Protein AF-0000000076577758 (afdb_homodimer)

InterPro domains:
  IPR000086 NUDIX hydrolase domain [PF00293] (1-88)
  IPR000086 NUDIX hydrolase domain [PS51462] (1-103)
  IPR003293 Nudix hydrolase 6-like [PTHR13994] (1-122)
  IPR015797 NUDIX hydrolase-like domain superfamily [SSF55811] (1-104)
  IPR020084 NUDIX hydrolase, conserved site [PS00893] (4-25)

Foldseek 3Di:
DFDDDADPPGDPQRVVQVRCCQAWVFRWGWFAFQDWDWDFDPPPTDIDIDTDTDIGGPPPGDPPPHTDGNPVPDPDDDDDQLVVVLPDPVNVPDDPVSNVSSVSVNCVVVVNHRHWGWDWDADDPVGGDIDIDTGDDDCPDPPPVVVVVPVPDDDDDPDPPPPDPPPPPPPDDDDDPDPPPD/DFDDDADPPGDPQRVVQVRCCQAWVFRWGWFAFQDWDWDFDPPPTDIDIDTDTDIGGDPPGDPPPHTDGNPVPDPDDDDDQLVVVLPDPVNVPDDPVSNVSSVSVNCVVVVNHRHWGWDWDADDPVGGDIDIDTGDDDCPDPPCVVVVVPVPDDDDDPDDPPPDDPPPPPPDDDDDPDPPPD

Structure (mmCIF, N/CA/C/O backbone):
data_AF-0000000076577758-model_v1
#
loop_
_entity.id
_entity.type
_entity.pdbx_description
1 polymer 'Nudix hydrolase domain-containing protein'
#
loop_
_atom_site.group_PDB
_atom_site.id
_atom_site.type_symbol
_atom_site.label_atom_id
_atom_site.label_alt_id
_atom_site.label_comp_id
_atom_site.label_asym_id
_atom_site.label_entity_id
_atom_site.label_seq_id
_atom_site.pdbx_PDB_ins_code
_atom_site.Cartn_x
_atom_site.Cartn_y
_atom_site.Cartn_z
_atom_site.occupancy
_atom_site.B_iso_or_equiv
_atom_site.auth_seq_id
_atom_site.auth_comp_id
_atom_site.auth_asym_id
_atom_site.auth_atom_id
_atom_site.pdbx_PDB_model_num
ATOM 1 N N . MET A 1 1 ? -3.805 17.875 7.262 1 79 1 MET A N 1
ATOM 2 C CA . MET A 1 1 ? -2.695 17.031 6.852 1 79 1 MET A CA 1
ATOM 3 C C . MET A 1 1 ? -2.125 17.484 5.512 1 79 1 MET A C 1
ATOM 5 O O . MET A 1 1 ? -2.875 17.734 4.57 1 79 1 MET A O 1
ATOM 9 N N . PRO A 1 2 ? -0.83 17.641 5.438 1 77.5 2 PRO A N 1
ATOM 10 C CA . PRO A 1 2 ? -0.25 18.016 4.145 1 77.5 2 PRO A CA 1
ATOM 11 C C . PRO A 1 2 ? -0.463 16.938 3.074 1 77.5 2 PRO A C 1
ATOM 13 O O . PRO A 1 2 ? -0.357 15.742 3.361 1 77.5 2 PRO A O 1
ATOM 16 N N . THR A 1 3 ? -0.911 17.375 1.904 1 81.75 3 THR A N 1
ATOM 17 C CA . THR A 1 3 ? -1.113 16.469 0.781 1 81.75 3 THR A CA 1
ATOM 18 C C . THR A 1 3 ? -0.401 16.984 -0.467 1 81.75 3 THR A C 1
ATOM 20 O O . THR A 1 3 ? -0.03 18.156 -0.536 1 81.75 3 THR A O 1
ATOM 23 N N . GLY A 1 4 ? -0.091 16.078 -1.326 1 83.44 4 GLY A N 1
ATOM 24 C CA . GLY A 1 4 ? 0.518 16.438 -2.6 1 83.44 4 GLY A CA 1
ATOM 25 C C . GLY A 1 4 ? 0.58 15.273 -3.572 1 83.44 4 GLY A C 1
ATOM 26 O O . GLY A 1 4 ? 0.216 14.141 -3.229 1 83.44 4 GLY A O 1
ATOM 27 N N . LEU A 1 5 ? 1.024 15.625 -4.734 1 85.56 5 LEU A N 1
ATOM 28 C CA . LEU A 1 5 ? 1.09 14.633 -5.797 1 85.56 5 LEU A CA 1
ATOM 29 C C . LEU A 1 5 ? 2.502 14.07 -5.934 1 85.56 5 LEU A C 1
ATOM 31 O O . LEU A 1 5 ? 3.479 14.766 -5.629 1 85.56 5 LEU A O 1
ATOM 35 N N . VAL A 1 6 ? 2.533 12.859 -6.332 1 88.62 6 VAL A N 1
ATOM 36 C CA . VAL A 1 6 ? 3.812 12.25 -6.676 1 88.62 6 VAL A CA 1
ATOM 37 C C . VAL A 1 6 ? 4.168 12.578 -8.125 1 88.62 6 VAL A C 1
ATOM 39 O O . VAL A 1 6 ? 3.359 12.375 -9.031 1 88.62 6 VAL A O 1
ATOM 42 N N . HIS A 1 7 ? 5.363 13.141 -8.344 1 87.56 7 HIS A N 1
ATOM 43 C CA . HIS A 1 7 ? 5.812 13.445 -9.703 1 87.56 7 HIS A CA 1
ATOM 44 C C . HIS A 1 7 ? 6.207 12.172 -10.445 1 87.56 7 HIS A C 1
ATOM 46 O O . HIS A 1 7 ? 6.578 11.172 -9.82 1 87.56 7 HIS A O 1
ATOM 52 N N . GLU A 1 8 ? 6.133 12.234 -11.758 1 85 8 GLU A N 1
ATOM 53 C CA . GLU A 1 8 ? 6.613 11.125 -12.57 1 85 8 GLU A CA 1
ATOM 54 C C . GLU A 1 8 ? 8.07 10.797 -12.258 1 85 8 GLU A C 1
ATOM 56 O O . GLU A 1 8 ? 8.922 11.695 -12.211 1 85 8 GLU A O 1
ATOM 61 N N . GLY A 1 9 ? 8.375 9.477 -12.008 1 86.56 9 GLY A N 1
ATOM 62 C CA . GLY A 1 9 ? 9.742 9.039 -11.742 1 86.56 9 GLY A CA 1
ATOM 63 C C . GLY A 1 9 ? 10.164 9.234 -10.305 1 86.56 9 GLY A C 1
ATOM 64 O O . GLY A 1 9 ? 11.281 8.883 -9.922 1 86.56 9 GLY A O 1
ATOM 65 N N . GLU A 1 10 ? 9.289 9.781 -9.477 1 91.19 10 GLU A N 1
ATOM 66 C CA . GLU A 1 10 ? 9.586 10.047 -8.078 1 91.19 10 GLU A CA 1
ATOM 67 C C . GLU A 1 10 ? 9.094 8.922 -7.176 1 91.19 10 GLU A C 1
ATOM 69 O O . GLU A 1 10 ? 7.98 8.422 -7.355 1 91.19 10 GLU A O 1
ATOM 74 N N . ASP A 1 11 ? 9.938 8.523 -6.293 1 93 11 ASP A N 1
ATOM 75 C CA . ASP A 1 11 ? 9.492 7.547 -5.305 1 93 11 ASP A CA 1
ATOM 76 C C . ASP A 1 11 ? 8.484 8.172 -4.336 1 93 11 ASP A C 1
ATOM 78 O O . ASP A 1 11 ? 8.641 9.328 -3.939 1 93 11 ASP A O 1
ATOM 82 N N . LEU A 1 12 ? 7.547 7.344 -3.965 1 93.88 12 LEU A N 1
ATOM 83 C CA . LEU A 1 12 ? 6.527 7.758 -3.008 1 93.88 12 LEU A CA 1
ATOM 84 C C . LEU A 1 12 ? 7.164 8.375 -1.767 1 93.88 12 LEU A C 1
ATOM 86 O O . LEU A 1 12 ? 6.707 9.406 -1.277 1 93.88 12 LEU A O 1
ATOM 90 N N . ILE A 1 13 ? 8.242 7.75 -1.236 1 95 13 ILE A N 1
ATOM 91 C CA . ILE A 1 13 ? 8.852 8.195 0.015 1 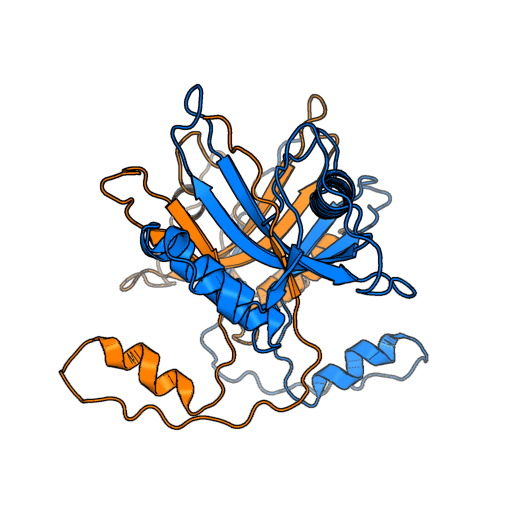95 13 ILE A CA 1
ATOM 92 C C . ILE A 1 13 ? 9.523 9.547 -0.188 1 95 13 ILE A C 1
ATOM 94 O O . ILE A 1 13 ? 9.516 10.391 0.709 1 95 13 ILE A O 1
ATOM 98 N N . GLU A 1 14 ? 10.086 9.797 -1.379 1 94.88 14 GLU A N 1
ATOM 99 C CA . GLU A 1 14 ? 10.656 11.102 -1.696 1 94.88 14 GLU A CA 1
ATOM 100 C C . GLU A 1 14 ? 9.57 12.164 -1.827 1 94.88 14 GLU A C 1
ATOM 102 O O . GLU A 1 14 ? 9.734 13.297 -1.37 1 94.88 14 GLU A O 1
ATOM 107 N N . ALA A 1 15 ? 8.516 11.805 -2.486 1 92.81 15 ALA A N 1
ATOM 108 C CA . ALA A 1 15 ? 7.406 12.734 -2.715 1 92.81 15 ALA A CA 1
ATOM 109 C C . ALA A 1 15 ? 6.824 13.227 -1.395 1 92.81 15 ALA A C 1
ATOM 111 O O . ALA A 1 15 ? 6.609 14.43 -1.217 1 92.81 15 ALA A O 1
ATOM 112 N N . VAL A 1 16 ? 6.586 12.305 -0.475 1 93.75 16 VAL A N 1
ATOM 113 C CA . VAL A 1 16 ? 5.938 12.695 0.774 1 93.75 16 VAL A CA 1
ATOM 114 C C . VAL A 1 16 ? 6.875 13.586 1.586 1 93.75 16 VAL A C 1
ATOM 116 O O . VAL A 1 16 ? 6.43 14.539 2.229 1 93.75 16 VAL A O 1
ATOM 119 N N . GLU A 1 17 ? 8.156 13.273 1.584 1 93.19 17 GLU A N 1
ATOM 120 C CA . GLU A 1 17 ? 9.125 14.125 2.279 1 93.19 17 GLU A CA 1
ATOM 121 C C . GLU A 1 17 ? 9.18 15.516 1.658 1 93.19 17 GLU A C 1
ATOM 123 O O . GLU A 1 17 ? 9.188 16.516 2.373 1 93.19 17 GLU A O 1
ATOM 128 N N . ARG A 1 18 ? 9.18 15.539 0.329 1 93.44 18 ARG A N 1
ATOM 129 C CA . ARG A 1 18 ? 9.234 16.812 -0.387 1 93.44 18 ARG A CA 1
ATOM 130 C C . ARG A 1 18 ? 7.988 17.641 -0.107 1 93.44 18 ARG A C 1
ATOM 132 O O . ARG A 1 18 ? 8.094 18.828 0.212 1 93.44 18 ARG A O 1
ATOM 139 N N . GLU A 1 19 ? 6.801 17.031 -0.256 1 90.19 19 GLU A N 1
ATOM 140 C CA . GLU A 1 19 ? 5.539 17.75 -0.085 1 90.19 19 GLU A CA 1
ATOM 141 C C . GLU A 1 19 ? 5.414 18.312 1.326 1 90.19 19 GLU A C 1
ATOM 143 O O . GLU A 1 19 ? 4.914 19.422 1.513 1 90.19 19 GLU A O 1
ATOM 148 N N . VAL A 1 20 ? 5.82 17.578 2.363 1 89.06 20 VAL A N 1
ATOM 149 C CA . VAL A 1 20 ? 5.762 18.047 3.74 1 89.06 20 VAL A CA 1
ATOM 150 C C . VAL A 1 20 ? 6.691 19.25 3.908 1 89.06 20 VAL A C 1
ATOM 152 O O . VAL A 1 20 ? 6.312 20.25 4.523 1 89.06 20 VAL A O 1
ATOM 155 N N . LEU A 1 21 ? 7.887 19.141 3.342 1 88.56 21 LEU A N 1
ATOM 156 C CA . LEU A 1 21 ? 8.828 20.25 3.412 1 88.56 21 LEU A CA 1
ATOM 157 C C . LEU A 1 21 ? 8.273 21.484 2.705 1 88.56 21 LEU A C 1
ATOM 159 O O . LEU A 1 21 ? 8.32 22.594 3.25 1 88.56 21 LEU A O 1
ATOM 163 N N . GLU A 1 22 ? 7.746 21.266 1.536 1 87.25 22 GLU A N 1
ATOM 164 C CA . GLU A 1 22 ? 7.246 22.375 0.726 1 87.25 22 GLU A CA 1
ATOM 165 C C . GLU A 1 22 ? 6.07 23.062 1.408 1 87.25 22 GLU A C 1
ATOM 167 O O . GLU A 1 22 ? 5.98 24.297 1.396 1 87.25 22 GLU A O 1
ATOM 172 N N . GLU A 1 23 ? 5.184 22.297 2.01 1 85.31 23 GLU A N 1
ATOM 173 C CA . GLU A 1 23 ? 3.924 22.859 2.498 1 85.31 23 GLU A CA 1
ATOM 174 C C . GLU A 1 23 ? 4.059 23.359 3.934 1 85.31 23 GLU A C 1
ATOM 176 O O . GLU A 1 23 ? 3.268 24.188 4.383 1 85.31 23 GLU A O 1
ATOM 181 N N . THR A 1 24 ? 5.035 22.844 4.707 1 84.69 24 THR A N 1
ATOM 182 C CA . THR A 1 24 ? 5.062 23.141 6.137 1 84.69 24 THR A CA 1
ATOM 183 C C . THR A 1 24 ? 6.434 23.672 6.551 1 84.69 24 THR A C 1
ATOM 185 O O . THR A 1 24 ? 6.586 24.219 7.641 1 84.69 24 THR A O 1
ATOM 188 N N . GLY A 1 25 ? 7.445 23.453 5.715 1 84.88 25 GLY A N 1
ATOM 189 C CA . GLY A 1 25 ? 8.812 23.812 6.07 1 84.88 25 GLY A CA 1
ATOM 190 C C . GLY A 1 25 ? 9.484 22.797 6.969 1 84.88 25 GLY A C 1
ATOM 191 O O . GLY A 1 25 ? 10.648 22.969 7.348 1 84.88 25 GLY A O 1
ATOM 192 N N . VAL A 1 26 ? 8.789 21.734 7.297 1 84.5 26 VAL A N 1
ATOM 193 C CA . VAL A 1 26 ? 9.305 20.734 8.227 1 84.5 26 VAL A CA 1
ATOM 194 C C . VAL A 1 26 ? 10.125 19.688 7.469 1 84.5 26 VAL A C 1
ATOM 196 O O . VAL A 1 26 ? 9.648 19.125 6.48 1 84.5 26 VAL A O 1
ATOM 199 N N . ARG A 1 27 ? 11.328 19.547 7.902 1 88.5 27 ARG A N 1
ATOM 200 C CA . ARG A 1 27 ? 12.141 18.453 7.375 1 88.5 27 ARG A CA 1
ATOM 201 C C . ARG A 1 27 ? 11.859 17.156 8.125 1 88.5 27 ARG A C 1
ATOM 203 O O . ARG A 1 27 ? 12.164 17.047 9.312 1 88.5 27 ARG A O 1
ATOM 210 N N . ALA A 1 28 ? 11.305 16.203 7.445 1 90 28 ALA A N 1
ATOM 211 C CA . ALA A 1 28 ? 10.93 14.914 8.023 1 90 28 ALA A CA 1
ATOM 212 C C . ALA A 1 28 ? 11.281 13.758 7.086 1 90 28 ALA A C 1
ATOM 214 O O . ALA A 1 28 ? 11.516 13.977 5.895 1 90 28 ALA A O 1
ATOM 215 N N . LYS A 1 29 ? 11.406 12.594 7.648 1 93.56 29 LYS A N 1
ATOM 216 C CA . LYS A 1 29 ? 11.727 11.383 6.891 1 93.56 29 LYS A CA 1
ATOM 217 C C . LYS A 1 29 ? 10.578 10.391 6.934 1 93.56 29 LYS A C 1
ATOM 219 O O . LYS A 1 29 ? 9.938 10.211 7.977 1 93.56 29 LYS A O 1
ATOM 224 N N . PHE A 1 30 ? 10.383 9.805 5.824 1 95.31 30 PHE A N 1
ATOM 225 C CA . PHE A 1 30 ? 9.391 8.742 5.758 1 95.31 30 PHE A CA 1
ATOM 226 C C . PHE A 1 30 ? 9.656 7.688 6.824 1 95.31 30 PHE A C 1
ATOM 228 O O . PHE A 1 30 ? 10.805 7.285 7.035 1 95.31 30 PHE A O 1
ATOM 235 N N . SER A 1 31 ? 8.562 7.316 7.449 1 94.81 31 SER A N 1
ATOM 236 C CA . SER A 1 31 ? 8.68 6.27 8.461 1 94.81 31 SER A CA 1
ATOM 237 C C . SER A 1 31 ? 7.805 5.07 8.117 1 94.81 31 SER A C 1
ATOM 239 O O . SER A 1 31 ? 8.25 3.924 8.211 1 94.81 31 SER A O 1
ATOM 241 N N . SER A 1 32 ? 6.574 5.348 7.652 1 96.25 32 SER A N 1
ATOM 242 C CA . SER A 1 32 ? 5.637 4.242 7.512 1 96.25 32 SER A CA 1
ATOM 243 C C . SER A 1 32 ? 4.547 4.566 6.496 1 96.25 32 SER A C 1
ATOM 245 O O . SER A 1 32 ? 4.047 5.695 6.453 1 96.25 32 SER A O 1
ATOM 247 N N . LEU A 1 33 ? 4.176 3.545 5.719 1 97 33 LEU A N 1
ATOM 248 C CA . LEU A 1 33 ? 2.896 3.588 5.02 1 97 33 LEU A CA 1
ATOM 249 C C . LEU A 1 33 ? 1.762 3.148 5.938 1 97 33 LEU A C 1
ATOM 251 O O . LEU A 1 33 ? 1.733 2.002 6.395 1 97 33 LEU A O 1
ATOM 255 N N . ILE A 1 34 ? 0.841 4.02 6.184 1 95.38 34 ILE A N 1
ATOM 256 C CA . ILE A 1 34 ? -0.191 3.795 7.191 1 95.38 34 ILE A CA 1
ATOM 257 C C . ILE A 1 34 ? -1.424 3.174 6.539 1 95.38 34 ILE A C 1
ATOM 259 O O . ILE A 1 34 ? -2.041 2.266 7.102 1 95.38 34 ILE A O 1
ATOM 263 N N . ALA A 1 35 ? -1.832 3.648 5.453 1 96.31 35 ALA A N 1
ATOM 264 C CA . ALA A 1 35 ? -3.018 3.184 4.738 1 96.31 35 ALA A CA 1
ATOM 265 C C . ALA A 1 35 ? -2.947 3.561 3.26 1 96.31 35 ALA A C 1
ATOM 267 O O . ALA A 1 35 ? -2.209 4.473 2.879 1 96.31 35 ALA A O 1
ATOM 268 N N . VAL A 1 36 ? -3.611 2.855 2.42 1 95.31 36 VAL A N 1
ATOM 269 C CA . VAL A 1 36 ? -3.777 3.145 0.999 1 95.31 36 VAL A CA 1
ATOM 270 C C . VAL A 1 36 ? -5.262 3.211 0.654 1 95.31 36 VAL A C 1
ATOM 272 O O . VAL A 1 36 ? -6.035 2.336 1.047 1 95.31 36 VAL A O 1
ATOM 275 N N . ARG A 1 37 ? -5.652 4.254 0.047 1 93.62 37 ARG A N 1
ATOM 276 C CA . ARG A 1 37 ? -7.02 4.375 -0.449 1 93.62 37 ARG A CA 1
ATOM 277 C C . ARG A 1 37 ? -7.047 4.402 -1.974 1 93.62 37 ARG A C 1
ATOM 279 O O . ARG A 1 37 ? -6.242 5.094 -2.602 1 93.62 37 ARG A O 1
ATOM 286 N N . GLN A 1 38 ? -7.855 3.619 -2.58 1 92.56 38 GLN A N 1
ATOM 287 C CA . GLN A 1 38 ? -8.125 3.658 -4.012 1 92.56 38 GLN A CA 1
ATOM 288 C C . GLN A 1 38 ? -9.531 4.18 -4.289 1 92.56 38 GLN A C 1
ATOM 290 O O . GLN A 1 38 ? -10.5 3.729 -3.674 1 92.56 38 GLN A O 1
ATOM 295 N N . ALA A 1 39 ? -9.625 5.16 -5.078 1 88.31 39 ALA A N 1
ATOM 296 C CA . ALA A 1 39 ? -10.906 5.711 -5.516 1 88.31 39 ALA A CA 1
ATOM 297 C C . ALA A 1 39 ? -10.961 5.82 -7.039 1 88.31 39 ALA A C 1
ATOM 299 O O . ALA A 1 39 ? -9.93 5.906 -7.699 1 88.31 39 ALA A O 1
ATOM 300 N N . HIS A 1 40 ? -12.195 5.703 -7.469 1 85.19 40 HIS A N 1
ATOM 301 C CA . HIS A 1 40 ? -12.391 5.789 -8.914 1 85.19 40 HIS A CA 1
ATOM 302 C C . HIS A 1 40 ? -13.25 6.992 -9.281 1 85.19 40 HIS A C 1
ATOM 304 O O . HIS A 1 40 ? -13.805 7.66 -8.398 1 85.19 40 HIS A O 1
ATOM 310 N N . GLY A 1 41 ? -13.297 7.219 -10.672 1 74.06 41 GLY A N 1
ATOM 311 C CA . GLY A 1 41 ? -14.211 8.211 -11.211 1 74.06 41 GLY A CA 1
ATOM 312 C C . GLY A 1 41 ? -13.672 9.625 -11.125 1 74.06 41 GLY A C 1
ATOM 313 O O . GLY A 1 41 ? -14.438 10.594 -11.156 1 74.06 41 GLY A O 1
ATOM 314 N N . PHE A 1 42 ? -12.398 9.711 -10.625 1 65.94 42 PHE A N 1
ATOM 315 C CA . PHE A 1 42 ? -11.828 11.047 -10.711 1 65.94 42 PHE A CA 1
ATOM 316 C C . PHE A 1 42 ? -11.719 11.5 -12.164 1 65.94 42 PHE A C 1
ATOM 318 O O . PHE A 1 42 ? -12.18 10.805 -13.07 1 65.94 42 PHE A O 1
ATOM 325 N N . LEU A 1 43 ? -11.188 12.688 -12.398 1 56.81 43 LEU A N 1
ATOM 326 C CA . LEU A 1 43 ? -11.172 13.273 -13.727 1 56.81 43 LEU A CA 1
ATOM 327 C C . LEU A 1 43 ? -10.836 12.227 -14.781 1 56.81 43 LEU A C 1
ATOM 329 O O . LEU A 1 43 ? -9.828 11.516 -14.664 1 56.81 43 LEU A O 1
ATOM 333 N N . PHE A 1 44 ? -11.766 12.133 -15.805 1 58.28 44 PHE A N 1
ATOM 334 C CA . PHE A 1 44 ? -11.625 11.305 -17 1 58.28 44 PHE A CA 1
ATOM 335 C C . PHE A 1 44 ? -11.609 9.82 -16.625 1 58.28 44 PHE A C 1
ATOM 337 O O . PHE A 1 44 ? -10.891 9.031 -17.234 1 58.28 44 PHE A O 1
ATOM 344 N N . GLY A 1 45 ? -12.18 9.594 -15.5 1 61.34 45 GLY A N 1
ATOM 345 C CA . GLY A 1 45 ? -12.367 8.188 -15.18 1 61.34 45 GLY A CA 1
ATOM 346 C C . GLY A 1 45 ? -11.148 7.555 -14.523 1 61.34 45 GLY A C 1
ATOM 347 O O . GLY A 1 45 ? -11.086 6.336 -14.359 1 61.34 45 GLY A O 1
ATOM 348 N N . LYS A 1 46 ? -10.164 8.352 -14.156 1 69.06 46 LYS A N 1
ATOM 349 C CA . LYS A 1 46 ? -8.906 7.809 -13.641 1 69.06 46 LYS A CA 1
ATOM 350 C C . LYS A 1 46 ? -9.047 7.379 -12.18 1 69.06 46 LYS A C 1
ATOM 352 O O . LYS A 1 46 ? -9.906 7.891 -11.461 1 69.06 46 LYS A O 1
ATOM 357 N N . SER A 1 47 ? -8.398 6.262 -11.977 1 72.75 47 SER A N 1
ATOM 358 C CA . SER A 1 47 ? -8.266 5.824 -10.594 1 72.75 47 SER A CA 1
ATOM 359 C C . SER A 1 47 ? -7.227 6.656 -9.852 1 72.75 47 SER A C 1
ATOM 361 O O . SER A 1 47 ? -6.262 7.141 -10.453 1 72.75 47 SER A O 1
ATOM 363 N N . ASP A 1 48 ? -7.57 6.945 -8.641 1 84.12 48 ASP A N 1
ATOM 364 C CA . ASP A 1 48 ? -6.68 7.684 -7.746 1 84.12 48 ASP A CA 1
ATOM 365 C C . ASP A 1 48 ? -6.23 6.812 -6.574 1 84.12 48 ASP A C 1
ATOM 367 O O . ASP A 1 48 ? -7.047 6.121 -5.961 1 84.12 48 ASP A O 1
ATOM 371 N N . MET A 1 49 ? -4.895 6.812 -6.473 1 89.62 49 MET A N 1
ATOM 372 C CA . MET A 1 49 ? -4.344 6.172 -5.281 1 89.62 49 MET A CA 1
ATOM 373 C C . MET A 1 49 ? -3.867 7.211 -4.273 1 89.62 49 MET A C 1
ATOM 375 O O . MET A 1 49 ? -3.133 8.133 -4.629 1 89.62 49 MET A O 1
ATOM 379 N N . PHE A 1 50 ? -4.434 7.121 -3.086 1 91.31 50 PHE A N 1
ATOM 380 C CA . PHE A 1 50 ? -4.023 7.988 -1.99 1 91.31 50 PHE A CA 1
ATOM 381 C C . PHE A 1 50 ? -3.211 7.215 -0.959 1 91.31 50 PHE A C 1
ATOM 383 O O . PHE A 1 50 ? -3.688 6.223 -0.406 1 91.31 50 PHE A O 1
ATOM 390 N N . PHE A 1 51 ? -1.933 7.602 -0.767 1 93.94 51 PHE A N 1
ATOM 391 C CA . PHE A 1 51 ? -1.036 6.965 0.193 1 93.94 51 PHE A CA 1
ATOM 392 C C . PHE A 1 51 ? -0.892 7.82 1.446 1 93.94 51 PHE A C 1
ATOM 394 O O . PHE A 1 51 ? -0.377 8.938 1.385 1 93.94 51 PHE A O 1
ATOM 401 N N . CYS A 1 52 ? -1.363 7.277 2.574 1 94.69 52 CYS A N 1
ATOM 402 C CA . CYS A 1 52 ? -1.205 7.934 3.869 1 94.69 52 CYS A CA 1
ATOM 403 C C . CYS A 1 52 ? 0.067 7.465 4.566 1 94.69 52 CYS A C 1
ATOM 405 O O . CYS A 1 52 ? 0.231 6.27 4.828 1 94.69 52 CYS A O 1
ATOM 407 N N . CYS A 1 53 ? 0.924 8.43 4.891 1 95.5 53 CYS A N 1
ATOM 408 C CA . CYS A 1 53 ? 2.24 8.055 5.398 1 95.5 53 CYS A CA 1
ATOM 409 C C . CYS A 1 53 ? 2.537 8.766 6.715 1 95.5 53 CYS A C 1
ATOM 411 O O . CYS A 1 53 ? 2.074 9.883 6.938 1 95.5 53 CYS A O 1
ATOM 413 N N . GLY A 1 54 ? 3.256 8.047 7.566 1 93.19 54 GLY A N 1
ATOM 414 C CA . GLY A 1 54 ? 3.848 8.641 8.758 1 93.19 54 GLY A CA 1
ATOM 415 C C . GLY A 1 54 ? 5.289 9.062 8.555 1 93.19 54 GLY A C 1
ATOM 416 O O . GLY A 1 54 ? 6.066 8.359 7.91 1 93.19 54 GLY A O 1
ATOM 417 N N . LEU A 1 55 ? 5.594 10.219 9.039 1 92.69 55 LEU A N 1
ATOM 418 C CA . LEU A 1 55 ? 6.961 10.727 8.969 1 92.69 55 LEU A CA 1
ATOM 419 C C . LEU A 1 55 ? 7.496 11.031 10.359 1 92.69 55 LEU A C 1
ATOM 421 O O . LEU A 1 55 ? 6.723 11.273 11.289 1 92.69 55 LEU A O 1
ATOM 425 N N . THR A 1 56 ? 8.773 10.961 10.477 1 90.44 56 THR A N 1
ATOM 426 C CA . THR A 1 56 ? 9.461 11.352 11.703 1 90.44 56 THR A CA 1
ATOM 427 C C . THR A 1 56 ? 10.406 12.516 11.445 1 90.44 56 THR A C 1
ATOM 429 O O . THR A 1 56 ? 10.953 12.648 10.344 1 90.44 56 THR A O 1
ATOM 432 N N . LEU A 1 57 ? 10.5 13.328 12.438 1 87.44 57 LEU A N 1
ATOM 433 C CA . LEU A 1 57 ? 11.406 14.461 12.305 1 87.44 57 LEU A CA 1
ATOM 434 C C . LEU A 1 57 ? 12.836 13.992 12.086 1 87.44 57 LEU A C 1
ATOM 436 O O . LEU A 1 57 ? 13.281 13.023 12.719 1 87.44 57 LEU A O 1
ATOM 440 N N . GLU A 1 58 ? 13.461 14.656 11.125 1 85.44 58 GLU A N 1
ATOM 441 C CA . GLU A 1 58 ? 14.875 14.359 10.93 1 85.44 58 GLU A CA 1
ATOM 442 C C . GLU A 1 58 ? 15.68 14.664 12.188 1 85.44 58 GLU A C 1
ATOM 444 O O . GLU A 1 58 ? 15.352 15.594 12.93 1 85.44 58 GLU A O 1
ATOM 449 N N . GLU A 1 59 ? 16.703 13.844 12.32 1 78.44 59 GLU A N 1
ATOM 450 C CA . GLU A 1 59 ? 17.578 14.086 13.453 1 78.44 59 GLU A CA 1
ATOM 451 C C . GLU A 1 59 ? 18.078 15.531 13.469 1 78.44 59 GLU A C 1
ATOM 453 O O . GLU A 1 59 ? 18.5 16.062 12.438 1 78.44 59 GLU A O 1
ATOM 458 N N . GLY A 1 60 ? 18.047 16.156 14.594 1 73.5 60 GLY A N 1
ATOM 459 C CA . GLY A 1 60 ? 18.5 17.531 14.742 1 73.5 60 GLY A CA 1
ATOM 460 C C . GLY A 1 60 ? 17.406 18.547 14.508 1 73.5 60 GLY A C 1
ATOM 461 O O . GLY A 1 60 ? 17.578 19.734 14.789 1 73.5 60 GLY A O 1
ATOM 462 N N . SER A 1 61 ? 16.438 18 13.812 1 68.31 61 SER A N 1
ATOM 463 C CA . SER A 1 61 ? 15.312 18.891 13.594 1 68.31 61 SER A CA 1
ATOM 464 C C . SER A 1 61 ? 14.453 19.016 14.852 1 68.31 61 SER A C 1
ATOM 466 O O . SER A 1 61 ? 14.352 18.062 15.633 1 68.31 61 SER A O 1
ATOM 468 N N . ASP A 1 62 ? 14.211 20.25 15.289 1 65.06 62 ASP A N 1
ATOM 469 C CA . ASP A 1 62 ? 13.398 20.5 16.484 1 65.06 62 ASP A CA 1
ATOM 470 C C . ASP A 1 62 ? 11.977 20.891 16.094 1 65.06 62 ASP A C 1
ATOM 472 O O . ASP A 1 62 ? 11.758 21.547 15.07 1 65.06 62 ASP A O 1
ATOM 476 N N . ILE A 1 63 ? 11.094 20.203 16.797 1 63.09 63 ILE A N 1
ATOM 477 C CA . ILE A 1 63 ? 9.68 20.547 16.625 1 63.09 63 ILE A CA 1
ATOM 478 C C . ILE A 1 63 ? 9.516 22.062 16.719 1 63.09 63 ILE A C 1
ATOM 480 O O . ILE A 1 63 ? 8.547 22.625 16.188 1 63.09 63 ILE A O 1
ATOM 484 N N . SER A 1 64 ? 10.539 22.656 17.344 1 62.97 64 SER A N 1
ATOM 485 C CA . SER A 1 64 ? 10.484 24.109 17.531 1 62.97 64 SER A CA 1
ATOM 486 C C . SER A 1 64 ? 10.797 24.844 16.234 1 62.97 64 SER A C 1
ATOM 488 O O . SER A 1 64 ? 10.664 26.062 16.156 1 62.97 64 SER A O 1
ATOM 490 N N . GLN A 1 65 ? 11.164 24.047 15.305 1 62.97 65 GLN A N 1
ATOM 491 C CA . GLN A 1 65 ? 11.422 24.719 14.039 1 62.97 65 GLN A CA 1
ATOM 492 C C . GLN A 1 65 ? 10.203 25.5 13.57 1 62.97 65 GLN A C 1
ATOM 494 O O . GLN A 1 65 ? 9.062 25.109 13.844 1 62.97 65 GLN A O 1
ATOM 499 N N . GLN A 1 66 ? 10.492 26.656 13.172 1 68.88 66 GLN A N 1
ATOM 500 C CA . GLN A 1 66 ? 9.422 27.531 12.695 1 68.88 66 GLN A CA 1
ATOM 501 C C . GLN A 1 66 ? 8.68 26.906 11.516 1 68.88 66 GLN A C 1
ATOM 503 O O . GLN A 1 66 ? 9.297 26.594 10.492 1 68.88 66 GLN A O 1
ATOM 508 N N . LEU A 1 67 ? 7.453 26.516 11.789 1 79.19 67 LEU A N 1
ATOM 509 C CA . LEU A 1 67 ? 6.559 26.094 10.719 1 79.19 67 LEU A CA 1
ATOM 510 C C . LEU A 1 67 ? 6.398 27.203 9.68 1 79.19 67 LEU A C 1
ATOM 512 O O . LEU A 1 67 ? 6.289 28.375 10.023 1 79.19 67 LEU A O 1
ATOM 516 N N . LYS A 1 68 ? 6.676 26.891 8.461 1 80.44 68 LYS A N 1
ATOM 517 C CA . LYS A 1 68 ? 6.469 27.812 7.348 1 80.44 68 LYS A CA 1
ATOM 518 C C . LYS A 1 68 ? 5.418 27.281 6.375 1 80.44 68 LYS A C 1
ATOM 520 O O . LYS A 1 68 ? 5.652 26.281 5.688 1 80.44 68 LYS A O 1
ATOM 525 N N . ALA A 1 69 ? 4.316 27.953 6.383 1 77.44 69 ALA A N 1
ATOM 526 C CA . ALA A 1 69 ? 3.258 27.562 5.453 1 77.44 69 ALA A CA 1
ATOM 527 C C . ALA A 1 69 ? 3.57 28.016 4.035 1 77.44 69 ALA A C 1
ATOM 529 O O . ALA A 1 69 ? 4.035 29.141 3.83 1 77.44 69 ALA A O 1
ATOM 530 N N . CYS A 1 70 ? 3.447 27.094 3.146 1 75.06 70 CYS A N 1
ATOM 531 C CA . CYS A 1 70 ? 3.508 27.531 1.753 1 75.06 70 CYS A CA 1
ATOM 532 C C . CYS A 1 70 ? 2.375 28.5 1.429 1 75.06 70 CYS A C 1
ATOM 534 O O . CYS A 1 70 ? 1.203 28.109 1.461 1 75.06 70 CYS A O 1
ATOM 536 N N . GLU A 1 71 ? 2.611 29.688 1.109 1 75.81 71 GLU A N 1
ATOM 537 C CA . GLU A 1 71 ? 1.644 30.766 0.934 1 75.81 71 GLU A CA 1
ATOM 538 C C . GLU A 1 71 ? 0.678 30.469 -0.208 1 75.81 71 GLU A C 1
ATOM 540 O O . GLU A 1 71 ? -0.468 30.922 -0.198 1 75.81 71 GLU A O 1
ATOM 545 N N . ARG A 1 72 ? 1.1 29.734 -1.153 1 72.62 72 ARG A N 1
ATOM 546 C CA . ARG A 1 72 ? 0.292 29.484 -2.342 1 72.62 72 ARG A CA 1
ATOM 547 C C . ARG A 1 72 ? -0.78 28.438 -2.066 1 72.62 72 ARG A C 1
ATOM 549 O O . ARG A 1 72 ? -1.849 28.453 -2.68 1 72.62 72 ARG A O 1
ATOM 556 N N . GLU A 1 73 ? -0.575 27.5 -1.061 1 73.88 73 GLU A N 1
ATOM 557 C CA . GLU A 1 73 ? -1.43 26.328 -0.95 1 73.88 73 GLU A CA 1
ATOM 558 C C . GLU A 1 73 ? -2.072 26.234 0.432 1 73.88 73 GLU A C 1
ATOM 560 O O . GLU A 1 73 ? -3.137 25.641 0.59 1 73.88 73 GLU A O 1
ATOM 565 N N . ILE A 1 74 ? -1.361 26.891 1.403 1 71 74 ILE A N 1
ATO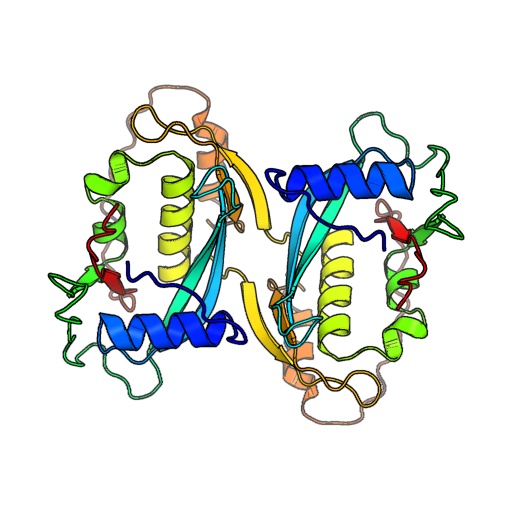M 566 C CA . ILE A 1 74 ? -1.752 26.578 2.775 1 71 74 ILE A CA 1
ATOM 567 C C . ILE A 1 74 ? -2.07 27.875 3.525 1 71 74 ILE A C 1
ATOM 569 O O . ILE A 1 74 ? -1.299 28.828 3.471 1 71 74 ILE A O 1
ATOM 573 N N . ALA A 1 75 ? -3.158 27.922 4.152 1 70.94 75 ALA A N 1
ATOM 574 C CA . ALA A 1 75 ? -3.566 29.094 4.918 1 70.94 75 ALA A CA 1
ATOM 575 C C . ALA A 1 75 ? -2.83 29.172 6.254 1 70.94 75 ALA A C 1
ATOM 577 O O . ALA A 1 75 ? -2.4 30.234 6.68 1 70.94 75 ALA A O 1
ATOM 578 N N . ALA A 1 76 ? -2.742 27.969 6.895 1 74.56 76 ALA A N 1
ATOM 579 C CA . ALA A 1 76 ? -2.07 27.922 8.195 1 74.56 76 ALA A CA 1
ATOM 580 C C . ALA A 1 76 ? -1.495 26.531 8.461 1 74.56 76 ALA A C 1
ATOM 582 O O . ALA A 1 76 ? -2.006 25.531 7.953 1 74.56 76 ALA A O 1
ATOM 583 N N . VAL A 1 77 ? -0.4 26.609 9.188 1 78.88 77 VAL A N 1
ATOM 584 C CA . VAL A 1 77 ? 0.241 25.375 9.594 1 78.88 77 VAL A CA 1
ATOM 585 C C . VAL A 1 77 ? 0.526 25.406 11.094 1 78.88 77 VAL A C 1
ATOM 587 O O . VAL A 1 77 ? 0.947 26.422 11.633 1 78.88 77 VAL A O 1
ATOM 590 N N . GLN A 1 78 ? 0.184 24.375 11.805 1 78 78 GLN A N 1
ATOM 591 C CA . GLN A 1 78 ? 0.476 24.25 13.227 1 78 78 GLN A CA 1
ATOM 592 C C . GLN A 1 78 ? 0.7 22.797 13.625 1 78 78 GLN A C 1
ATOM 594 O O . GLN A 1 78 ? 0.151 21.891 13 1 78 78 GLN A O 1
ATOM 599 N N . TRP A 1 79 ? 1.522 22.781 14.664 1 80.06 79 TRP A N 1
ATOM 600 C CA . TRP A 1 79 ? 1.576 21.484 15.336 1 80.06 79 TRP A CA 1
ATOM 601 C C . TRP A 1 79 ? 0.334 21.266 16.188 1 80.06 79 TRP A C 1
ATOM 603 O O . TRP A 1 79 ? -0.137 22.188 16.859 1 80.06 79 TRP A O 1
ATOM 613 N N . MET A 1 80 ? -0.271 20.094 16.031 1 79.81 80 MET A N 1
ATOM 614 C CA . MET A 1 80 ? -1.427 19.766 16.859 1 79.81 80 MET A CA 1
ATOM 615 C C . MET A 1 80 ? -1.345 18.328 17.359 1 79.81 80 MET A C 1
ATOM 617 O O . MET A 1 80 ? -0.85 17.453 16.641 1 79.81 80 MET A O 1
ATOM 621 N N . PRO A 1 81 ? -1.837 18.172 18.656 1 80.19 81 PRO A N 1
ATOM 622 C CA . PRO A 1 81 ? -1.975 16.781 19.078 1 80.19 81 PRO A CA 1
ATOM 623 C C . PRO A 1 81 ? -2.871 15.961 18.156 1 80.19 81 PRO A C 1
ATOM 625 O O . PRO A 1 81 ? -3.877 16.469 17.656 1 80.19 81 PRO A O 1
ATOM 628 N N . VAL A 1 82 ? -2.416 14.703 17.953 1 80.44 82 VAL A N 1
ATOM 629 C CA . VAL A 1 82 ? -3.105 13.852 16.984 1 80.44 82 VAL A CA 1
ATOM 630 C C . VAL A 1 82 ? -4.562 13.68 17.406 1 80.44 82 VAL A C 1
ATOM 632 O O . VAL A 1 82 ? -5.453 13.617 16.547 1 80.44 82 VAL A O 1
ATOM 635 N N . ASP A 1 83 ? -4.793 13.562 18.672 1 76.94 83 ASP A N 1
ATOM 636 C CA . ASP A 1 83 ? -6.156 13.383 19.172 1 76.94 83 ASP A CA 1
ATOM 637 C C . ASP A 1 83 ? -7.027 14.594 18.828 1 76.94 83 ASP A C 1
ATOM 639 O O . ASP A 1 83 ? -8.195 14.438 18.469 1 76.94 83 ASP A O 1
ATOM 643 N N . GLN A 1 84 ? -6.504 15.75 18.969 1 78.12 84 GLN A N 1
ATOM 644 C CA . GLN A 1 84 ? -7.234 16.953 18.625 1 78.12 84 GLN A CA 1
ATOM 645 C C . GLN A 1 84 ? -7.512 17.016 17.125 1 78.12 84 GLN A C 1
ATOM 647 O O . GLN A 1 84 ? -8.586 17.453 16.703 1 78.12 84 GLN A O 1
ATOM 652 N N . TYR A 1 85 ? -6.551 16.562 16.391 1 78.12 85 TYR A N 1
ATOM 653 C CA . TYR A 1 85 ? -6.695 16.594 14.945 1 78.12 85 TYR A CA 1
ATOM 654 C C . TYR A 1 85 ? -7.828 15.68 14.492 1 78.12 85 TYR A C 1
ATOM 656 O O . TYR A 1 85 ? -8.672 16.078 13.688 1 78.12 85 TYR A O 1
ATOM 664 N N . THR A 1 86 ? -7.887 14.484 15.055 1 77.94 86 THR A N 1
ATOM 665 C CA . THR A 1 86 ? -8.859 13.492 14.609 1 77.94 86 THR A CA 1
ATOM 666 C C . THR A 1 86 ? -10.258 13.836 15.109 1 77.94 86 THR A C 1
ATOM 668 O O . THR A 1 86 ? -11.25 13.297 14.617 1 77.94 86 THR A O 1
ATOM 671 N N . GLN A 1 87 ? -10.375 14.734 16.047 1 77.56 87 GLN A N 1
ATOM 672 C CA . GLN A 1 87 ? -11.664 15.07 16.656 1 77.56 87 GLN A CA 1
ATOM 673 C C . GLN A 1 87 ? -12.25 16.328 16.016 1 77.56 87 GLN A C 1
ATOM 675 O O . GLN A 1 87 ? -13.336 16.766 16.391 1 77.56 87 GLN A O 1
ATOM 680 N N . GLN A 1 88 ? -11.586 16.812 15.07 1 78.12 88 GLN A N 1
ATOM 681 C CA . GLN A 1 88 ? -12.109 18 14.414 1 78.12 88 GLN A CA 1
ATOM 682 C C . GLN A 1 88 ? -13.43 17.703 13.711 1 78.12 88 GLN A C 1
ATOM 684 O O . GLN A 1 88 ? -13.609 16.641 13.141 1 78.12 88 GLN A O 1
ATOM 689 N N . PRO A 1 89 ? -14.375 18.672 13.797 1 76.56 89 PRO A N 1
ATOM 690 C CA . PRO A 1 89 ? -15.703 18.469 13.211 1 76.56 89 PRO A CA 1
ATOM 691 C C . PRO A 1 89 ? -15.648 18.094 11.734 1 76.56 89 PRO A C 1
ATOM 693 O O . PRO A 1 89 ? -16.5 17.328 11.25 1 76.56 89 PRO A O 1
ATOM 696 N N . TYR A 1 90 ? -14.75 18.625 11.055 1 73.12 90 TYR A N 1
ATOM 697 C CA . TYR A 1 90 ? -14.594 18.328 9.633 1 73.12 90 TYR A CA 1
ATOM 698 C C . TYR A 1 90 ? -14.484 16.828 9.398 1 73.12 90 TYR A C 1
ATOM 700 O O . TYR A 1 90 ? -15.117 16.281 8.492 1 73.12 90 TYR A O 1
ATOM 708 N N . PHE A 1 91 ? -13.758 16.156 10.242 1 74.81 91 PHE A N 1
ATOM 709 C CA . PHE A 1 91 ? -13.492 14.734 10.062 1 74.81 91 PHE A CA 1
ATOM 710 C C . PHE A 1 91 ? -14.711 13.906 10.43 1 74.81 91 PHE A C 1
ATOM 712 O O . PHE A 1 91 ? -14.906 12.812 9.891 1 74.81 91 PHE A O 1
ATOM 719 N N . GLN A 1 92 ? -15.508 14.445 11.273 1 73.81 92 GLN A N 1
ATOM 720 C CA . GLN A 1 92 ? -16.688 13.711 11.711 1 73.81 92 GLN A CA 1
ATOM 721 C C . GLN A 1 92 ? -17.688 13.547 10.57 1 73.81 92 GLN A C 1
ATOM 723 O O . GLN A 1 92 ? -18.531 12.641 10.602 1 73.81 92 GLN A O 1
ATOM 728 N N . LYS A 1 93 ? -17.578 14.398 9.547 1 77.56 93 LYS A N 1
ATOM 729 C CA . LYS A 1 93 ? -18.516 14.359 8.438 1 77.56 93 LYS A CA 1
ATOM 730 C C . LYS A 1 93 ? -17.969 13.547 7.27 1 77.56 93 LYS A C 1
ATOM 732 O O . LYS A 1 93 ? -18.641 13.367 6.25 1 77.56 93 LYS A O 1
ATOM 737 N N . LEU A 1 94 ? -16.844 13.047 7.477 1 80.81 94 LEU A N 1
ATOM 738 C CA . LEU A 1 94 ? -16.203 12.305 6.398 1 80.81 94 LEU A CA 1
ATOM 739 C C . LEU A 1 94 ? -16.703 10.867 6.348 1 80.81 94 LEU A C 1
ATOM 741 O O . LEU A 1 94 ? -17.203 10.344 7.348 1 80.81 94 LEU A O 1
ATOM 745 N N . PRO A 1 95 ? -16.641 10.281 5.176 1 85.44 95 PRO A N 1
ATOM 746 C CA . PRO A 1 95 ? -17.016 8.867 5.062 1 85.44 95 PRO A CA 1
ATOM 747 C C . PRO A 1 95 ? -16.203 7.965 5.977 1 85.44 95 PRO A C 1
ATOM 749 O O . PRO A 1 95 ? -15.117 8.359 6.434 1 85.44 95 PRO A O 1
ATOM 752 N N . ALA A 1 96 ? -16.75 6.746 6.188 1 87.81 96 ALA A N 1
ATOM 753 C CA . ALA A 1 96 ? -16.188 5.781 7.121 1 87.81 96 ALA A CA 1
ATOM 754 C C . ALA A 1 96 ? -14.742 5.453 6.758 1 87.81 96 ALA A C 1
ATOM 756 O O . ALA A 1 96 ? -13.914 5.223 7.641 1 87.81 96 ALA A O 1
ATOM 757 N N . ALA A 1 97 ? -14.438 5.441 5.508 1 89.94 97 ALA A N 1
ATOM 758 C CA . ALA A 1 97 ? -13.07 5.145 5.078 1 89.94 97 ALA A CA 1
ATOM 759 C C . ALA A 1 97 ? -12.078 6.137 5.68 1 89.94 97 ALA A C 1
ATOM 761 O O . ALA A 1 97 ? -10.992 5.754 6.121 1 89.94 97 ALA A O 1
ATOM 762 N N . TYR A 1 98 ? -12.461 7.316 5.754 1 88.69 98 TYR A N 1
ATOM 763 C CA . TYR A 1 98 ? -11.578 8.359 6.27 1 88.69 98 TYR A CA 1
ATOM 764 C C . TYR A 1 98 ? -11.438 8.258 7.781 1 88.69 98 TYR A C 1
ATOM 766 O O . TYR A 1 98 ? -10.359 8.516 8.336 1 88.69 98 TYR A O 1
ATOM 774 N N . HIS A 1 99 ? -12.523 7.848 8.414 1 88.75 99 HIS A N 1
ATOM 775 C CA . HIS A 1 99 ? -12.438 7.629 9.852 1 88.75 99 HIS A CA 1
ATOM 776 C C . HIS A 1 99 ? -11.438 6.523 10.18 1 88.75 99 HIS A C 1
ATOM 778 O O . HIS A 1 99 ? -10.617 6.68 11.086 1 88.75 99 HIS A O 1
ATOM 784 N N . THR A 1 100 ? -11.531 5.52 9.445 1 91.06 100 THR A N 1
ATOM 785 C CA . THR A 1 100 ? -10.625 4.398 9.648 1 91.06 100 THR A CA 1
ATOM 786 C C . THR A 1 100 ? -9.18 4.82 9.406 1 91.06 100 THR A C 1
ATOM 788 O O . THR A 1 100 ? -8.289 4.473 10.18 1 91.06 100 THR A O 1
ATOM 791 N N . MET A 1 101 ? -8.992 5.504 8.383 1 91.19 101 MET A N 1
ATOM 792 C CA . MET A 1 101 ? -7.656 6 8.062 1 91.19 101 MET A CA 1
ATOM 793 C C . MET A 1 101 ? -7.125 6.887 9.18 1 91.19 101 MET A C 1
ATOM 795 O O . MET A 1 101 ? -5.977 6.738 9.602 1 91.19 101 MET A O 1
ATOM 799 N N . MET A 1 102 ? -7.945 7.785 9.664 1 88.44 102 MET A N 1
ATOM 800 C CA . MET A 1 102 ? -7.527 8.703 10.719 1 88.44 102 MET A CA 1
ATOM 801 C C . MET A 1 102 ? -7.23 7.949 12.008 1 88.44 102 MET A C 1
ATOM 803 O O . MET A 1 102 ? -6.301 8.305 12.734 1 88.44 102 MET A O 1
ATOM 807 N N . GLU A 1 103 ? -8.016 6.992 12.234 1 89.06 103 GLU A N 1
ATOM 808 C CA . GLU A 1 103 ? -7.75 6.16 13.406 1 89.06 103 GLU A CA 1
ATOM 809 C C . GLU A 1 103 ? -6.387 5.484 13.305 1 89.06 103 GLU A C 1
ATOM 811 O O . GLU A 1 103 ? -5.684 5.336 14.305 1 89.06 103 GLU A O 1
ATOM 816 N N . ARG A 1 104 ? -6.051 5.023 12.156 1 92.19 104 ARG A N 1
ATOM 817 C CA . ARG A 1 104 ? -4.742 4.406 11.969 1 92.19 104 ARG A CA 1
ATOM 818 C C . ARG A 1 104 ? -3.625 5.434 12.117 1 92.19 104 ARG A C 1
ATOM 820 O O . ARG A 1 104 ? -2.559 5.121 12.656 1 92.19 104 ARG A O 1
ATOM 827 N N . CYS A 1 105 ? -3.871 6.625 11.648 1 89.75 105 CYS A N 1
ATOM 828 C CA . CYS A 1 105 ? -2.896 7.691 11.844 1 89.75 105 CYS A CA 1
ATOM 829 C C . CYS A 1 105 ? -2.656 7.949 13.328 1 89.75 105 CYS A C 1
ATOM 831 O O . CYS A 1 105 ? -1.51 8.055 13.766 1 89.75 105 CYS A O 1
ATOM 833 N N . ALA A 1 106 ? -3.738 8.031 14.016 1 88.25 106 ALA A N 1
ATOM 834 C CA . ALA A 1 106 ? -3.625 8.258 15.453 1 88.25 106 ALA A CA 1
ATOM 835 C C . ALA A 1 106 ? -2.896 7.102 16.141 1 88.25 106 ALA A C 1
ATOM 837 O O . ALA A 1 106 ? -2.02 7.324 16.969 1 88.25 106 ALA A O 1
ATOM 838 N N . ALA A 1 107 ? -3.273 5.926 15.812 1 91.31 107 ALA A N 1
ATOM 839 C CA . ALA A 1 107 ? -2.635 4.746 16.391 1 91.31 107 ALA A CA 1
ATOM 840 C C . ALA A 1 107 ? -1.138 4.73 16.094 1 91.31 107 ALA A C 1
ATOM 842 O O . ALA A 1 107 ? -0.333 4.371 16.953 1 91.31 107 ALA A O 1
ATOM 843 N N . TRP A 1 108 ? -0.821 5.059 14.938 1 91.75 108 TRP A N 1
ATOM 844 C CA . TRP A 1 108 ? 0.588 5.117 14.562 1 91.75 108 TRP A CA 1
ATOM 845 C C . TRP A 1 108 ? 1.324 6.172 15.383 1 91.75 108 TRP A C 1
ATOM 847 O O . TRP A 1 108 ? 2.402 5.91 15.922 1 91.75 108 TRP A O 1
ATOM 857 N N . ALA A 1 109 ? 0.768 7.336 15.438 1 88.25 109 ALA A N 1
ATOM 858 C CA . ALA A 1 109 ? 1.384 8.43 16.188 1 88.25 109 ALA A CA 1
ATOM 859 C C . ALA A 1 109 ? 1.578 8.047 17.656 1 88.25 109 ALA A C 1
ATOM 861 O O . ALA A 1 109 ? 2.521 8.508 18.297 1 88.25 109 ALA A O 1
ATOM 862 N N . GLN A 1 110 ? 0.747 7.184 18.109 1 86.44 110 GLN A N 1
ATOM 863 C CA . GLN A 1 110 ? 0.778 6.777 19.516 1 86.44 110 GLN A CA 1
ATOM 864 C C . GLN A 1 110 ? 1.637 5.531 19.703 1 86.44 110 GLN A C 1
ATOM 866 O O . GLN A 1 110 ? 1.747 5.012 20.812 1 86.44 110 GLN A O 1
ATOM 871 N N . GLY A 1 111 ? 2.129 4.945 18.688 1 89.19 111 GLY A N 1
ATOM 872 C CA . GLY A 1 111 ? 3.006 3.787 18.781 1 89.19 111 GLY A CA 1
ATOM 873 C C . GLY A 1 111 ? 2.254 2.471 18.828 1 89.19 111 GLY A C 1
ATOM 874 O O . GLY A 1 111 ? 2.84 1.427 19.125 1 89.19 111 GLY A O 1
ATOM 875 N N . ARG A 1 112 ? 0.981 2.447 18.531 1 91.12 112 ARG A N 1
ATOM 876 C CA . ARG A 1 112 ? 0.151 1.249 18.625 1 91.12 112 ARG A CA 1
ATOM 877 C C . ARG A 1 112 ? 0.012 0.58 17.266 1 91.12 112 ARG A C 1
ATOM 879 O O . ARG A 1 112 ? -0.669 -0.44 17.125 1 91.12 112 ARG A O 1
ATOM 886 N N . TYR A 1 113 ? 0.537 1.141 16.297 1 91.88 113 TYR A N 1
ATOM 887 C CA . TYR A 1 113 ? 0.444 0.674 14.922 1 91.88 113 TYR A CA 1
ATOM 888 C C . TYR A 1 113 ? 1.723 0.986 14.148 1 91.88 113 TYR A C 1
ATOM 890 O O . TYR A 1 113 ? 2.205 2.121 14.172 1 91.88 113 TYR A O 1
ATOM 898 N N . LYS A 1 114 ? 2.307 0.074 13.453 1 92.44 114 LYS A N 1
ATOM 899 C CA . LYS A 1 114 ? 3.609 0.271 12.828 1 92.44 114 LYS A CA 1
ATOM 900 C C . LYS A 1 114 ? 3.463 0.578 11.336 1 92.44 114 LYS A C 1
ATOM 902 O O . LYS A 1 114 ? 4.32 1.242 10.75 1 92.44 114 LYS A O 1
ATOM 907 N N . GLY A 1 115 ? 2.32 0.154 10.742 1 95.06 115 GLY A N 1
ATOM 908 C CA . GLY A 1 115 ? 2.205 0.293 9.305 1 95.06 115 GLY A CA 1
ATOM 909 C C . GLY A 1 115 ? 3.254 -0.496 8.539 1 95.06 115 GLY A C 1
ATOM 910 O O . GLY A 1 115 ? 3.723 -1.533 9.016 1 95.06 115 GLY A O 1
ATOM 911 N N . MET A 1 116 ? 3.543 -0.093 7.293 1 96.62 116 MET A N 1
ATOM 912 C CA . MET A 1 116 ? 4.555 -0.745 6.465 1 96.62 116 MET A CA 1
ATOM 913 C C . MET A 1 116 ? 5.812 0.116 6.363 1 96.62 116 MET A C 1
ATOM 915 O O . MET A 1 116 ? 5.727 1.319 6.113 1 96.62 116 MET A O 1
ATOM 919 N N . ALA A 1 117 ? 6.941 -0.478 6.57 1 96.25 117 ALA A N 1
ATOM 920 C CA . ALA A 1 117 ? 8.211 0.199 6.332 1 96.25 117 ALA A CA 1
ATOM 921 C C . ALA A 1 117 ? 8.461 0.379 4.836 1 96.25 117 ALA A C 1
ATOM 923 O O . ALA A 1 117 ? 7.75 -0.195 4.008 1 96.25 117 ALA A O 1
ATOM 924 N N . GLY A 1 118 ? 9.398 1.246 4.492 1 96.19 118 GLY A N 1
ATOM 925 C CA . GLY A 1 118 ? 9.781 1.467 3.107 1 96.19 118 GLY A CA 1
ATOM 926 C C . GLY A 1 118 ? 11.281 1.602 2.912 1 96.19 118 GLY A C 1
ATOM 927 O O . GLY A 1 118 ? 11.969 2.203 3.74 1 96.19 118 GLY A O 1
ATOM 928 N N . ARG A 1 119 ? 11.727 1.023 1.841 1 95.81 119 ARG A N 1
ATOM 929 C CA . ARG A 1 119 ? 13.148 1.117 1.515 1 95.81 119 ARG A CA 1
ATOM 930 C C . ARG A 1 119 ? 13.375 0.995 0.011 1 95.81 119 ARG A C 1
ATOM 932 O O . ARG A 1 119 ? 12.727 0.188 -0.656 1 95.81 119 ARG A O 1
ATOM 939 N N . VAL A 1 120 ? 14.273 1.797 -0.451 1 95.19 120 VAL A N 1
ATOM 940 C CA . VAL A 1 120 ? 14.703 1.669 -1.841 1 95.19 120 VAL A CA 1
ATOM 941 C C . VAL A 1 120 ? 15.82 0.64 -1.944 1 95.19 120 VAL A C 1
ATOM 943 O O . VAL A 1 120 ? 16.812 0.714 -1.21 1 95.19 120 VAL A O 1
ATOM 946 N N . PHE A 1 121 ? 15.633 -0.332 -2.771 1 94.06 121 PHE A N 1
ATOM 947 C CA . PHE A 1 121 ? 16.625 -1.365 -3.02 1 94.06 121 PHE A CA 1
ATOM 948 C C . PHE A 1 121 ? 17.312 -1.144 -4.359 1 94.06 121 PHE A C 1
ATOM 950 O O . PHE A 1 121 ? 16.672 -0.771 -5.34 1 94.06 121 PHE A O 1
ATOM 957 N N . ASP A 1 122 ? 18.562 -1.413 -4.324 1 89.81 122 ASP A N 1
ATOM 958 C CA . ASP A 1 122 ? 19.297 -1.407 -5.586 1 89.81 122 ASP A CA 1
ATOM 959 C C . ASP A 1 122 ? 18.891 -2.594 -6.461 1 89.81 122 ASP A C 1
ATOM 961 O O . ASP A 1 122 ? 18.469 -3.631 -5.949 1 89.81 122 ASP A O 1
ATOM 965 N N . GLY A 1 123 ? 18.938 -2.316 -7.707 1 83.62 123 GLY A N 1
ATOM 966 C CA . GLY A 1 123 ? 18.719 -3.422 -8.625 1 83.62 123 GLY A CA 1
ATOM 967 C C . GLY A 1 123 ? 19.891 -4.402 -8.656 1 83.62 123 GLY A C 1
ATOM 968 O O . GLY A 1 123 ? 20.719 -4.41 -7.758 1 83.62 123 GLY A O 1
ATOM 969 N N . SER A 1 124 ? 19.75 -5.395 -9.484 1 78.19 124 SER A N 1
ATOM 970 C CA . SER A 1 124 ? 20.828 -6.359 -9.734 1 78.19 124 SER A CA 1
ATOM 971 C C . SER A 1 124 ? 21.469 -6.121 -11.102 1 78.19 124 SER A C 1
ATOM 973 O O . SER A 1 124 ? 21.062 -5.227 -11.836 1 78.19 124 SER A O 1
ATOM 975 N N . ALA A 1 125 ? 22.562 -6.906 -11.305 1 76.5 125 ALA A N 1
ATOM 976 C CA . ALA A 1 125 ? 23.234 -6.812 -12.594 1 76.5 125 ALA A CA 1
ATOM 977 C C . ALA A 1 125 ? 22.281 -7.102 -13.742 1 76.5 125 ALA A C 1
ATOM 979 O O . ALA A 1 125 ? 22.344 -6.445 -14.781 1 76.5 125 ALA A O 1
ATOM 980 N N . SER A 1 126 ? 21.375 -7.996 -13.617 1 73.88 126 SER A N 1
ATOM 981 C CA . SER A 1 126 ? 20.438 -8.398 -14.656 1 73.88 126 SER A CA 1
ATOM 982 C C . SER A 1 126 ? 19.234 -7.473 -14.703 1 73.88 126 SER A C 1
ATOM 984 O O . SER A 1 126 ? 18.531 -7.402 -15.719 1 73.88 126 SER A O 1
ATOM 986 N N . ARG A 1 127 ? 18.969 -6.703 -13.633 1 76 127 ARG A N 1
ATOM 987 C CA . ARG A 1 127 ? 17.891 -5.734 -13.5 1 76 127 ARG A CA 1
ATOM 988 C C . ARG A 1 127 ? 18.359 -4.484 -12.766 1 76 127 ARG A C 1
ATOM 990 O O . ARG A 1 127 ? 18.078 -4.312 -11.578 1 76 127 ARG A O 1
ATOM 997 N N . PRO A 1 128 ? 18.938 -3.568 -13.438 1 79.31 128 PRO A N 1
ATOM 998 C CA . PRO A 1 128 ? 19.656 -2.473 -12.773 1 79.31 128 PRO A CA 1
ATOM 999 C C . PRO A 1 128 ? 18.719 -1.424 -12.188 1 79.31 128 PRO A C 1
ATOM 1001 O O . PRO A 1 128 ? 19.141 -0.557 -11.43 1 79.31 128 PRO A O 1
ATOM 1004 N N . ARG A 1 129 ? 17.5 -1.562 -12.312 1 83.06 129 ARG A N 1
ATOM 1005 C CA . ARG A 1 129 ? 16.562 -0.557 -11.82 1 83.06 129 ARG A CA 1
ATOM 1006 C C . ARG A 1 129 ? 16.406 -0.654 -10.305 1 83.06 129 ARG A C 1
ATOM 1008 O O . ARG A 1 129 ? 16.453 -1.747 -9.742 1 83.06 129 ARG A O 1
ATOM 1015 N N . LYS A 1 130 ? 16.266 0.58 -9.633 1 88.81 130 LYS A N 1
ATOM 1016 C CA . LYS A 1 130 ? 15.945 0.619 -8.203 1 88.81 130 LYS A CA 1
ATOM 1017 C C . LYS A 1 130 ? 14.453 0.396 -7.965 1 88.81 130 LYS A C 1
ATOM 1019 O O . LYS A 1 130 ? 13.617 0.823 -8.766 1 88.81 130 LYS A O 1
ATOM 1024 N N . ASP A 1 131 ? 14.203 -0.293 -6.898 1 91.88 131 ASP A N 1
ATOM 1025 C CA . ASP A 1 131 ? 12.82 -0.537 -6.5 1 91.88 131 ASP A CA 1
ATOM 1026 C C . ASP A 1 131 ? 12.555 -0.013 -5.094 1 91.88 131 ASP A C 1
ATOM 1028 O O . ASP A 1 131 ? 13.328 -0.278 -4.168 1 91.88 131 ASP A O 1
ATOM 1032 N N . LEU A 1 132 ? 11.516 0.792 -4.973 1 95.5 132 LEU A N 1
ATOM 1033 C CA . LEU A 1 132 ? 10.977 1.021 -3.635 1 95.5 132 LEU A CA 1
ATOM 1034 C C . LEU A 1 132 ? 10.078 -0.134 -3.205 1 95.5 132 LEU A C 1
ATOM 1036 O O . LEU A 1 132 ? 9.164 -0.521 -3.936 1 95.5 132 LEU A O 1
ATOM 1040 N N . LEU A 1 133 ? 10.414 -0.712 -2.088 1 96.5 133 LEU A N 1
ATOM 1041 C CA . LEU A 1 133 ? 9.555 -1.741 -1.515 1 96.5 133 LEU A CA 1
ATOM 1042 C C . LEU A 1 133 ? 8.945 -1.269 -0.201 1 96.5 133 LEU A C 1
ATOM 1044 O O . LEU A 1 133 ? 9.641 -0.696 0.642 1 96.5 133 LEU A O 1
ATOM 1048 N N . LEU A 1 134 ? 7.633 -1.438 -0.054 1 97.31 134 LEU A N 1
ATOM 1049 C CA . LEU A 1 134 ? 6.895 -1.199 1.181 1 97.31 134 LEU A CA 1
ATOM 1050 C C . LEU A 1 134 ? 6.348 -2.506 1.748 1 97.31 134 LEU A C 1
ATOM 1052 O O . LEU A 1 134 ? 5.715 -3.281 1.03 1 97.31 134 LEU A O 1
ATOM 1056 N N . TRP A 1 135 ? 6.613 -2.77 3.062 1 95 135 TRP A N 1
ATOM 1057 C CA . TRP A 1 135 ? 6.199 -4.035 3.664 1 95 135 TRP A CA 1
ATOM 1058 C C . TRP A 1 135 ? 6.027 -3.889 5.172 1 95 135 TRP A C 1
ATOM 1060 O O . TRP A 1 135 ? 6.469 -2.9 5.762 1 95 135 TRP A O 1
ATOM 1070 N N . GLY A 1 136 ? 5.262 -4.863 5.742 1 92.88 136 GLY A N 1
ATOM 1071 C CA . GLY A 1 136 ? 5.066 -4.852 7.184 1 92.88 136 GLY A CA 1
ATOM 1072 C C . GLY A 1 136 ? 6.062 -5.719 7.926 1 92.88 136 GLY A C 1
ATOM 1073 O O . GLY A 1 136 ? 6.836 -6.457 7.309 1 92.88 136 GLY A O 1
ATOM 1074 N N . GLU A 1 137 ? 6.074 -5.59 9.242 1 87.25 137 GLU A N 1
ATOM 1075 C CA . GLU A 1 137 ? 6.961 -6.363 10.109 1 87.25 137 GLU A CA 1
ATOM 1076 C C . GLU A 1 137 ? 6.387 -7.75 10.391 1 87.25 137 GLU A C 1
ATOM 1078 O O . GLU A 1 137 ? 5.172 -7.906 10.523 1 87.25 137 GLU A O 1
ATOM 1083 N N . VAL A 1 138 ? 7.281 -8.68 10.359 1 84.56 138 VAL A N 1
ATOM 1084 C CA . VAL A 1 138 ? 6.906 -10.047 10.688 1 84.56 138 VAL A CA 1
ATOM 1085 C C . VAL A 1 138 ? 6.961 -10.25 12.195 1 84.56 138 VAL A C 1
ATOM 1087 O O . VAL A 1 138 ? 7.844 -9.719 12.867 1 84.56 138 VAL A O 1
ATOM 1090 N N . ASP A 1 139 ? 5.945 -10.906 12.766 1 71.5 139 ASP A N 1
ATOM 1091 C CA . ASP A 1 139 ? 5.941 -11.273 14.18 1 71.5 139 ASP A CA 1
ATOM 1092 C C . ASP A 1 139 ? 6.809 -12.5 14.43 1 71.5 139 ASP A C 1
ATOM 1094 O O . ASP A 1 139 ? 6.336 -13.633 14.336 1 71.5 139 ASP A O 1
ATOM 1098 N N . ASP A 1 140 ? 8.055 -12.477 14.312 1 62.62 140 ASP A N 1
ATOM 1099 C CA . ASP A 1 140 ? 8.891 -13.656 14.539 1 62.62 140 ASP A CA 1
ATOM 1100 C C . ASP A 1 140 ? 8.992 -13.977 16.031 1 62.62 140 ASP A C 1
ATOM 1102 O O . ASP A 1 140 ? 9.789 -14.82 16.422 1 62.62 140 ASP A O 1
ATOM 1106 N N . GLY A 1 141 ? 8.031 -13.586 16.812 1 56.97 141 GLY A N 1
ATOM 1107 C CA . GLY A 1 141 ? 8.156 -13.914 18.234 1 56.97 141 GLY A CA 1
ATOM 1108 C C . GLY A 1 141 ? 9.477 -13.453 18.828 1 56.97 141 GLY A C 1
ATOM 1109 O O . GLY A 1 141 ? 10.328 -12.906 18.125 1 56.97 141 GLY A O 1
ATOM 1110 N N . PRO A 1 142 ? 9.586 -13.43 20.25 1 44.12 142 PRO A N 1
ATOM 1111 C CA . PRO A 1 142 ? 10.805 -12.953 20.906 1 44.12 142 PRO A CA 1
ATOM 1112 C C . PRO A 1 142 ? 12.07 -13.539 20.297 1 44.12 142 PRO A C 1
ATOM 1114 O O . PRO A 1 142 ? 13.125 -12.906 20.328 1 44.12 142 PRO A O 1
ATOM 1117 N N . ALA A 1 143 ? 12.211 -14.703 19.969 1 37.03 143 ALA A N 1
ATOM 1118 C CA . ALA A 1 143 ? 13.484 -15.328 19.609 1 37.03 143 ALA A CA 1
ATOM 1119 C C . ALA A 1 143 ? 13.977 -14.828 18.25 1 37.03 143 ALA A C 1
ATOM 1121 O O . ALA A 1 143 ? 15.18 -14.664 18.047 1 37.03 143 ALA A O 1
ATOM 1122 N N . ALA A 1 144 ? 13.273 -14.594 17.312 1 38 144 ALA A N 1
ATOM 1123 C CA . ALA A 1 144 ? 13.734 -14.312 15.961 1 38 144 ALA A CA 1
ATOM 1124 C C . ALA A 1 144 ? 14.172 -12.859 15.82 1 38 144 ALA A C 1
ATOM 1126 O O . ALA A 1 144 ? 14.883 -12.508 14.875 1 38 144 ALA A O 1
ATOM 1127 N N . ALA A 1 145 ? 13.758 -11.938 16.578 1 35.75 145 ALA A N 1
ATOM 1128 C CA . ALA A 1 145 ? 14.227 -10.555 16.516 1 35.75 145 ALA A CA 1
ATOM 1129 C C . ALA A 1 145 ? 15.742 -10.484 16.672 1 35.75 145 ALA A C 1
ATOM 1131 O O . ALA A 1 145 ? 16.375 -9.523 16.219 1 35.75 145 ALA A O 1
ATOM 1132 N N . ALA A 1 146 ? 16.312 -11.328 17.484 1 32.91 146 ALA A N 1
ATOM 1133 C CA . ALA A 1 146 ? 17.75 -11.305 17.75 1 32.91 146 ALA A CA 1
ATOM 1134 C C . ALA A 1 146 ? 18.547 -11.625 16.5 1 32.91 146 ALA A C 1
ATOM 1136 O O . ALA A 1 146 ? 19.625 -11.07 16.281 1 32.91 146 ALA A O 1
ATOM 1137 N N . ALA A 1 147 ? 18.047 -12.461 15.656 1 32.97 147 ALA A N 1
ATOM 1138 C CA . ALA A 1 147 ? 18.875 -12.898 14.539 1 32.97 147 ALA A CA 1
ATOM 1139 C C . ALA A 1 147 ? 19 -11.805 13.484 1 32.97 147 ALA A C 1
ATOM 1141 O O . ALA A 1 147 ? 20.031 -11.68 12.828 1 32.97 147 ALA A O 1
ATOM 1142 N N . ALA A 1 148 ? 17.922 -10.992 13.32 1 35.31 148 ALA A N 1
ATOM 1143 C CA . ALA A 1 148 ? 18.016 -10.039 12.227 1 35.31 148 ALA A CA 1
ATOM 1144 C C . ALA A 1 148 ? 18.984 -8.914 12.57 1 35.31 148 ALA A C 1
ATOM 1146 O O . ALA A 1 148 ? 19.469 -8.203 11.68 1 35.31 148 ALA A O 1
ATOM 1147 N N . SER A 1 149 ? 19.109 -8.57 13.805 1 30.17 149 SER A N 1
ATOM 1148 C CA . SER A 1 149 ? 20.109 -7.57 14.172 1 30.17 149 SER A CA 1
ATOM 1149 C C . SER A 1 149 ? 21.516 -8.086 13.93 1 30.17 149 SER A C 1
ATOM 1151 O O . SER A 1 149 ? 22.484 -7.312 13.938 1 30.17 149 SER A O 1
ATOM 1153 N N . LEU A 1 150 ? 21.625 -9.469 14.125 1 30.73 150 LEU A N 1
ATOM 1154 C CA . LEU A 1 150 ? 22.984 -10 14.188 1 30.73 150 LEU A CA 1
ATOM 1155 C C . LEU A 1 150 ? 23.594 -10.086 12.789 1 30.73 150 LEU A C 1
ATOM 1157 O O . LEU A 1 150 ? 24.766 -10.461 12.641 1 30.73 150 LEU A O 1
ATOM 1161 N N . ASN A 1 151 ? 22.812 -10.141 11.805 1 31.7 151 ASN A N 1
ATOM 1162 C CA . ASN A 1 151 ? 23.562 -10.523 10.617 1 31.7 151 ASN A CA 1
ATOM 1163 C C . ASN A 1 151 ? 24.594 -9.453 10.234 1 31.7 151 ASN A C 1
ATOM 1165 O O . ASN A 1 151 ? 25.062 -9.422 9.102 1 31.7 151 ASN A O 1
ATOM 1169 N N . GLY A 1 152 ? 24.859 -8.492 11.219 1 27.02 152 GLY A N 1
ATOM 1170 C CA . GLY A 1 152 ? 26.109 -7.898 10.773 1 27.02 152 GLY A CA 1
ATOM 1171 C C . GLY A 1 152 ? 27.25 -8.891 10.711 1 27.02 152 GLY A C 1
ATOM 1172 O O . GLY A 1 152 ? 28.062 -8.859 9.773 1 27.02 152 GLY A O 1
ATOM 1173 N N . ASP A 1 153 ? 27.703 -9.344 11.961 1 26.34 153 ASP A N 1
ATOM 1174 C CA . ASP A 1 153 ? 29.078 -9.812 11.945 1 26.34 153 ASP A CA 1
ATOM 1175 C C . ASP A 1 153 ? 29.172 -11.227 11.375 1 26.34 153 ASP A C 1
ATOM 1177 O O . ASP A 1 153 ? 28.688 -11.492 10.273 1 26.34 153 ASP A O 1
ATOM 1181 N N . GLY A 1 154 ? 29.719 -12.312 12.289 1 24.31 154 GLY A N 1
ATOM 1182 C CA . GLY A 1 154 ? 30.609 -13.453 12.117 1 24.31 154 GLY A CA 1
ATOM 1183 C C . GLY A 1 154 ? 29.922 -14.664 11.516 1 24.31 154 GLY A C 1
ATOM 1184 O O . GLY A 1 154 ? 28.688 -14.703 11.445 1 24.31 154 GLY A O 1
ATOM 1185 N N . ASN A 1 155 ? 30.672 -15.883 11.133 1 25.48 155 ASN A N 1
ATOM 1186 C CA . ASN A 1 155 ? 30.875 -17.156 10.453 1 25.48 155 ASN A CA 1
ATOM 1187 C C . ASN A 1 155 ? 30.016 -18.266 11.062 1 25.48 155 ASN A C 1
ATOM 1189 O O . ASN A 1 155 ? 30.219 -19.438 10.773 1 25.48 155 ASN A O 1
ATOM 1193 N N . GLY A 1 156 ? 29.344 -18.094 12.281 1 22.89 156 GLY A N 1
ATOM 1194 C CA . GLY A 1 156 ? 29.219 -19.422 12.859 1 22.89 156 GLY A CA 1
ATOM 1195 C C . GLY A 1 156 ? 28.203 -20.281 12.141 1 22.89 156 GLY A C 1
ATOM 1196 O O . GLY A 1 156 ? 27.312 -19.781 11.461 1 22.89 156 GLY A O 1
ATOM 1197 N N . ALA A 1 157 ? 28.406 -21.703 12.188 1 20.42 157 ALA A N 1
ATOM 1198 C CA . ALA A 1 157 ? 27.891 -22.938 11.609 1 20.42 157 ALA A CA 1
ATOM 1199 C C . ALA A 1 157 ? 26.453 -23.188 12.062 1 20.42 157 ALA A C 1
ATOM 1201 O O . ALA A 1 157 ? 26.188 -23.328 13.266 1 20.42 157 ALA A O 1
ATOM 1202 N N . ALA A 1 158 ? 25.469 -22.578 11.523 1 22 158 ALA A N 1
ATOM 1203 C CA . ALA A 1 158 ? 24.078 -22.797 11.891 1 22 158 ALA A CA 1
ATOM 1204 C C . ALA A 1 158 ? 23.703 -24.281 11.789 1 22 158 ALA A C 1
ATOM 1206 O O . ALA A 1 158 ? 23.906 -24.906 10.742 1 22 158 ALA A O 1
ATOM 1207 N N . SER A 1 159 ? 23.75 -24.938 12.914 1 20.03 159 SER A N 1
ATOM 1208 C CA . SER A 1 159 ? 23.25 -26.312 13.016 1 20.03 159 SER A CA 1
ATOM 1209 C C . SER A 1 159 ? 21.766 -26.375 12.672 1 20.03 159 SER A C 1
ATOM 1211 O O . SER A 1 159 ? 20.984 -25.531 13.102 1 20.03 159 SER A O 1
ATOM 1213 N N . SER A 1 160 ? 21.328 -27.062 11.633 1 20.56 160 SER A N 1
ATOM 1214 C CA . SER A 1 160 ? 20.109 -27.375 10.898 1 20.56 160 SER A CA 1
ATOM 1215 C C . SER A 1 160 ? 19.109 -28.125 11.781 1 20.56 160 SER A C 1
ATOM 1217 O O . SER A 1 160 ? 19.141 -29.344 11.852 1 20.56 160 SER A O 1
ATOM 1219 N N . ALA A 1 161 ? 18.734 -27.703 13.008 1 20.48 161 ALA A N 1
ATOM 1220 C CA . ALA A 1 161 ? 17.781 -28.609 13.633 1 20.48 161 ALA A CA 1
ATOM 1221 C C . ALA A 1 161 ? 16.469 -28.672 12.836 1 20.48 161 ALA A C 1
ATOM 1223 O O . ALA A 1 161 ? 15.984 -27.641 12.367 1 20.48 161 ALA A O 1
ATOM 1224 N N . ALA A 1 162 ? 16.047 -29.844 12.312 1 19.98 162 ALA A N 1
ATOM 1225 C CA . ALA A 1 162 ? 14.922 -30.391 11.562 1 19.98 162 ALA A CA 1
ATOM 1226 C C . ALA A 1 162 ? 13.617 -30.203 12.328 1 19.98 162 ALA A C 1
ATOM 1228 O O . ALA A 1 162 ? 13.43 -30.781 13.398 1 19.98 162 ALA A O 1
ATOM 1229 N N . ALA A 1 163 ? 13.109 -29.031 12.586 1 23.92 163 ALA A N 1
ATOM 1230 C CA . ALA A 1 163 ? 11.828 -28.922 13.281 1 23.92 163 ALA A CA 1
ATOM 1231 C C . ALA A 1 163 ? 10.75 -29.75 12.586 1 23.92 163 ALA A C 1
ATOM 1233 O O . ALA A 1 163 ? 10.75 -29.875 11.359 1 23.92 163 ALA A O 1
ATOM 1234 N N . GLY A 1 164 ? 10.102 -30.578 13.297 1 21.56 164 GLY A N 1
ATOM 1235 C CA . GLY A 1 164 ? 8.977 -31.469 13.07 1 21.56 164 GLY A CA 1
ATOM 1236 C C . GLY A 1 164 ? 7.789 -30.766 12.422 1 21.56 164 GLY A C 1
ATOM 1237 O O . GLY A 1 164 ? 7.48 -29.625 12.758 1 21.56 164 GLY A O 1
ATOM 1238 N N . ALA A 1 165 ? 7.348 -31.156 11.156 1 26.53 165 ALA A N 1
ATOM 1239 C CA . ALA A 1 165 ? 6.344 -30.828 10.148 1 26.53 165 ALA A CA 1
ATOM 1240 C C . ALA A 1 165 ? 4.934 -30.875 10.734 1 26.53 165 ALA A C 1
ATOM 1242 O O . ALA A 1 165 ? 4.383 -31.969 10.93 1 26.53 165 ALA A O 1
ATOM 1243 N N . GLY A 1 166 ? 4.66 -30.219 11.859 1 25.5 166 GLY A N 1
ATOM 1244 C CA . GLY A 1 166 ? 3.246 -30.312 12.188 1 25.5 166 GLY A CA 1
ATOM 1245 C C . GLY A 1 166 ? 2.334 -29.984 11.016 1 25.5 166 GLY A C 1
ATOM 1246 O O . GLY A 1 166 ? 2.746 -29.312 10.07 1 25.5 166 GLY A O 1
ATOM 1247 N N . SER A 1 167 ? 1.203 -30.719 10.789 1 29.09 167 SER A N 1
ATOM 1248 C CA . SER A 1 167 ? 0.128 -30.719 9.805 1 29.09 167 SER A CA 1
ATOM 1249 C C . SER A 1 167 ? -0.443 -29.328 9.586 1 29.09 167 SER A C 1
ATOM 1251 O O . SER A 1 167 ? -1.414 -28.938 10.242 1 29.09 167 SER A O 1
ATOM 1253 N N . GLY A 1 168 ? 0.216 -28.297 9.852 1 31.3 168 GLY A N 1
ATOM 1254 C CA . GLY A 1 168 ? -0.385 -27 9.641 1 31.3 168 GLY A CA 1
ATOM 1255 C C . GLY A 1 168 ? -0.936 -26.812 8.234 1 31.3 168 GLY A C 1
ATOM 1256 O O . GLY A 1 168 ? -0.453 -27.438 7.289 1 31.3 168 GLY A O 1
ATOM 1257 N N . ASP A 1 169 ? -2.238 -26.5 8.078 1 37.25 169 ASP A N 1
ATOM 1258 C CA . ASP A 1 169 ? -2.92 -26.156 6.832 1 37.25 169 ASP A CA 1
ATOM 1259 C C . ASP A 1 169 ? -1.979 -25.438 5.871 1 37.25 169 ASP A C 1
ATOM 1261 O O . ASP A 1 169 ? -1.415 -24.391 6.211 1 37.25 169 ASP A O 1
ATOM 1265 N N . ALA A 1 170 ? -1.316 -26.172 5.074 1 38.78 170 ALA A N 1
ATOM 1266 C CA . ALA A 1 170 ? -0.292 -25.875 4.078 1 38.78 170 ALA A CA 1
ATOM 1267 C C . ALA A 1 170 ? -0.668 -24.641 3.26 1 38.78 170 ALA A C 1
ATOM 1269 O O . ALA A 1 170 ? -1.732 -24.609 2.637 1 38.78 170 ALA A O 1
ATOM 1270 N N . ALA A 1 171 ? -0.33 -23.562 3.744 1 45.66 171 ALA A N 1
ATOM 1271 C CA . ALA A 1 171 ? -0.356 -22.391 2.854 1 45.66 171 ALA A CA 1
ATOM 1272 C C . ALA A 1 171 ? 0.172 -22.766 1.468 1 45.66 171 ALA A C 1
ATOM 1274 O O . ALA A 1 171 ? 1.166 -23.484 1.344 1 45.66 171 ALA A O 1
ATOM 1275 N N . ALA A 1 172 ? -0.764 -22.938 0.501 1 50.22 172 ALA A N 1
ATOM 1276 C CA . ALA A 1 172 ? -0.373 -23.234 -0.874 1 50.22 172 ALA A CA 1
ATOM 1277 C C . ALA A 1 172 ? -0.328 -21.969 -1.72 1 50.22 172 ALA A C 1
ATOM 1279 O O . ALA A 1 172 ? -1.036 -21 -1.437 1 50.22 172 ALA A O 1
ATOM 1280 N N . VAL A 1 173 ? 0.832 -21.797 -2.281 1 49.44 173 VAL A N 1
ATOM 1281 C CA . VAL A 1 173 ? 0.966 -20.75 -3.293 1 49.44 173 VAL A CA 1
ATOM 1282 C C . VAL A 1 173 ? 0.597 -21.312 -4.664 1 49.44 173 VAL A C 1
ATOM 1284 O O . VAL A 1 173 ? 0.928 -22.469 -4.984 1 49.44 173 VAL A O 1
ATOM 1287 N N . VAL A 1 174 ? -0.382 -20.719 -5.262 1 48.62 174 VAL A N 1
ATOM 1288 C CA . VAL A 1 174 ? -0.556 -21 -6.684 1 48.62 174 VAL A CA 1
ATOM 1289 C C . VAL A 1 174 ? 0.51 -20.266 -7.496 1 48.62 174 VAL A C 1
ATOM 1291 O O . VAL A 1 174 ? 0.649 -19.047 -7.391 1 48.62 174 VAL A O 1
ATOM 1294 N N . SER A 1 175 ? 1.477 -21.094 -7.891 1 48.94 175 SER A N 1
ATOM 1295 C CA . SER A 1 175 ? 2.467 -20.5 -8.789 1 48.94 175 SER A CA 1
ATOM 1296 C C . SER A 1 175 ? 2.01 -20.578 -10.242 1 48.94 175 SER A C 1
ATOM 1298 O O . SER A 1 175 ? 1.522 -21.625 -10.688 1 48.94 175 SER A O 1
ATOM 1300 N N . ALA A 1 176 ? 1.711 -19.438 -10.805 1 43.47 176 ALA A N 1
ATOM 1301 C CA . ALA A 1 176 ? 1.409 -19.359 -12.234 1 43.47 176 ALA A CA 1
ATOM 1302 C C . ALA A 1 176 ? 2.562 -18.719 -13.008 1 43.47 176 ALA A C 1
ATOM 1304 O O . ALA A 1 176 ? 2.984 -17.609 -12.695 1 43.47 176 ALA A O 1
ATOM 1305 N N . ASN A 1 177 ? 3.463 -19.484 -13.547 1 40.5 177 ASN A N 1
ATOM 1306 C CA . ASN A 1 177 ? 4.566 -18.969 -14.367 1 40.5 177 ASN A CA 1
ATOM 1307 C C . ASN A 1 177 ? 4.07 -18.422 -15.695 1 40.5 177 ASN A C 1
ATOM 1309 O O . ASN A 1 177 ? 3.475 -19.141 -16.5 1 40.5 177 ASN A O 1
ATOM 1313 N N . GLY A 1 178 ? 3.404 -17.391 -15.625 1 34.56 178 GLY A N 1
ATOM 1314 C CA . GLY A 1 178 ? 3.158 -16.812 -16.938 1 34.56 178 GLY A CA 1
ATOM 1315 C C . GLY A 1 178 ? 4.398 -16.203 -17.547 1 34.56 178 GLY A C 1
ATOM 1316 O O . GLY A 1 178 ? 5.348 -15.852 -16.844 1 34.56 178 GLY A O 1
ATOM 1317 N N . ALA A 1 179 ? 4.633 -16.562 -18.859 1 27.05 179 ALA A N 1
ATOM 1318 C CA . ALA A 1 179 ? 5.633 -15.891 -19.688 1 27.05 179 ALA A CA 1
ATOM 1319 C C . ALA A 1 179 ? 5.551 -14.375 -19.531 1 27.05 179 ALA A C 1
ATOM 1321 O O . ALA A 1 179 ? 4.504 -13.773 -19.781 1 27.05 179 ALA A O 1
ATOM 1322 N N . LEU A 1 180 ? 5.996 -13.859 -18.422 1 26.27 180 LEU A N 1
ATOM 1323 C CA . LEU A 1 180 ? 6.285 -12.445 -18.594 1 26.27 180 LEU A CA 1
ATOM 1324 C C . LEU A 1 180 ? 6.812 -12.156 -20 1 26.27 180 LEU A C 1
ATOM 1326 O O . LEU A 1 180 ? 7.902 -12.609 -20.359 1 26.27 180 LEU A O 1
ATOM 1330 N N . THR A 1 181 ? 6.062 -12.469 -21 1 21.02 181 THR A N 1
ATOM 1331 C CA . THR A 1 181 ? 6.645 -11.93 -22.234 1 21.02 181 THR A CA 1
ATOM 1332 C C . THR A 1 181 ? 7.172 -10.516 -22 1 21.02 181 THR A C 1
ATOM 1334 O O . THR A 1 181 ? 6.473 -9.672 -21.438 1 21.02 181 THR A O 1
ATOM 1337 N N . ALA A 1 182 ? 8.508 -10.383 -21.938 1 20.78 182 ALA A N 1
ATOM 1338 C CA . ALA A 1 182 ? 9.234 -9.164 -22.281 1 20.78 182 ALA A CA 1
ATOM 1339 C C . ALA A 1 182 ? 8.633 -8.492 -23.516 1 20.78 182 ALA A C 1
ATOM 1341 O O . ALA A 1 182 ? 8.297 -9.172 -24.484 1 20.78 182 ALA A O 1
ATOM 1342 N N . MET B 1 1 ? 3.855 -17.297 -9.227 1 78.75 1 MET B N 1
ATOM 1343 C CA . MET B 1 1 ? 2.771 -16.484 -8.68 1 78.75 1 MET B CA 1
ATOM 1344 C C . MET B 1 1 ? 1.943 -15.852 -9.789 1 78.75 1 MET B C 1
ATOM 1346 O O . MET B 1 1 ? 2.496 -15.289 -10.734 1 78.75 1 MET B O 1
ATOM 1350 N N . PRO B 1 2 ? 0.646 -15.984 -9.727 1 77.25 2 PRO B N 1
ATOM 1351 C CA . PRO B 1 2 ? -0.18 -15.328 -10.75 1 77.25 2 PRO B CA 1
ATOM 1352 C C . PRO B 1 2 ? -0.078 -13.805 -10.703 1 77.25 2 PRO B C 1
ATOM 1354 O O . PRO B 1 2 ? -0.037 -13.219 -9.617 1 77.25 2 PRO B O 1
ATOM 1357 N N . THR B 1 3 ? 0.119 -13.203 -11.867 1 81.62 3 THR B N 1
ATOM 1358 C CA . THR B 1 3 ? 0.189 -11.75 -11.969 1 81.62 3 THR B CA 1
ATOM 1359 C C . THR B 1 3 ? -0.782 -11.234 -13.031 1 81.62 3 THR B C 1
ATOM 1361 O O . THR B 1 3 ? -1.263 -12.008 -13.867 1 81.62 3 THR B O 1
ATOM 1364 N N . GLY B 1 4 ? -1.166 -10.023 -12.875 1 83.62 4 GLY B N 1
ATOM 1365 C CA . GLY B 1 4 ? -2.027 -9.367 -13.852 1 83.62 4 GLY B CA 1
ATOM 1366 C C . GLY B 1 4 ? -2.174 -7.879 -13.617 1 83.62 4 GLY B C 1
ATOM 1367 O O . GLY B 1 4 ? -1.667 -7.348 -12.625 1 83.62 4 GLY B O 1
ATOM 1368 N N . LEU B 1 5 ? -2.842 -7.301 -14.555 1 85.75 5 LEU B N 1
ATOM 1369 C CA . LEU B 1 5 ? -3.018 -5.855 -14.5 1 85.75 5 LEU B CA 1
ATOM 1370 C C . LEU B 1 5 ? -4.383 -5.496 -13.922 1 85.75 5 LEU B C 1
ATOM 1372 O O . LEU B 1 5 ? -5.34 -6.262 -14.062 1 85.75 5 LEU B O 1
ATOM 1376 N N . VAL B 1 6 ? -4.398 -4.402 -13.281 1 88.62 6 VAL B N 1
ATOM 1377 C CA . VAL B 1 6 ? -5.664 -3.844 -12.828 1 88.62 6 VAL B CA 1
ATOM 1378 C C . VAL B 1 6 ? -6.309 -3.031 -13.945 1 88.62 6 VAL B C 1
ATOM 1380 O O . VAL B 1 6 ? -5.664 -2.16 -14.539 1 88.62 6 VAL B O 1
ATOM 1383 N N . HIS B 1 7 ? -7.562 -3.33 -14.289 1 87.88 7 HIS B N 1
ATOM 1384 C CA . HIS B 1 7 ? -8.273 -2.57 -15.312 1 87.88 7 HIS B CA 1
ATOM 1385 C C . HIS B 1 7 ? -8.695 -1.201 -14.789 1 87.88 7 HIS B C 1
ATOM 1387 O O . HIS B 1 7 ? -8.852 -1.016 -13.578 1 87.88 7 HIS B O 1
ATOM 1393 N N . GLU B 1 8 ? -8.883 -0.285 -15.711 1 85 8 GLU B N 1
ATOM 1394 C CA . GLU B 1 8 ? -9.406 1.024 -15.344 1 85 8 GLU B CA 1
ATOM 1395 C C . GLU B 1 8 ? -10.75 0.896 -14.625 1 85 8 GLU B C 1
ATOM 1397 O O . GLU B 1 8 ? -11.648 0.194 -15.094 1 85 8 GLU B O 1
ATOM 1402 N N . GLY B 1 9 ? -10.891 1.582 -13.43 1 86.5 9 GLY B N 1
ATOM 1403 C CA . GLY B 1 9 ? -12.141 1.574 -12.68 1 86.5 9 GLY B CA 1
ATOM 1404 C C . GLY B 1 9 ? -12.305 0.342 -11.812 1 86.5 9 GLY B C 1
ATOM 1405 O O . GLY B 1 9 ? -13.305 0.211 -11.102 1 86.5 9 GLY B O 1
ATOM 1406 N N . GLU B 1 10 ? -11.344 -0.556 -11.836 1 91.12 10 GLU B N 1
ATOM 1407 C CA . GLU B 1 10 ? -11.398 -1.795 -11.062 1 91.12 10 GLU B CA 1
ATOM 1408 C C . GLU B 1 10 ? -10.656 -1.656 -9.734 1 91.12 10 GLU B C 1
ATOM 1410 O O . GLU B 1 10 ? -9.562 -1.094 -9.688 1 91.12 10 GLU B O 1
ATOM 1415 N N . ASP B 1 11 ? -11.297 -2.119 -8.711 1 92.94 11 ASP B N 1
ATOM 1416 C CA . ASP B 1 11 ? -10.602 -2.156 -7.43 1 92.94 11 ASP B CA 1
ATOM 1417 C C . ASP B 1 11 ? -9.484 -3.203 -7.441 1 92.94 11 ASP B C 1
ATOM 1419 O O . ASP B 1 11 ? -9.656 -4.285 -8.008 1 92.94 11 ASP B O 1
ATOM 1423 N N . LEU B 1 12 ? -8.438 -2.838 -6.754 1 93.88 12 LEU B N 1
ATOM 1424 C CA . LEU B 1 12 ? -7.297 -3.738 -6.621 1 93.88 12 LEU B CA 1
ATOM 1425 C C . LEU B 1 12 ? -7.742 -5.117 -6.152 1 93.88 12 LEU B C 1
ATOM 1427 O O . LEU B 1 12 ? -7.289 -6.137 -6.68 1 93.88 12 LEU B O 1
ATOM 1431 N N . ILE B 1 13 ? -8.656 -5.184 -5.152 1 95.06 13 ILE B N 1
ATOM 1432 C CA . ILE B 1 13 ? -9.062 -6.453 -4.559 1 95.06 13 ILE B CA 1
ATOM 1433 C C . ILE B 1 13 ? -9.867 -7.266 -5.57 1 95.06 13 ILE B C 1
ATOM 1435 O O . ILE B 1 13 ? -9.75 -8.492 -5.621 1 95.06 13 ILE B O 1
ATOM 1439 N N . GLU B 1 14 ? -10.664 -6.594 -6.422 1 94.88 14 GLU B N 1
ATOM 1440 C CA . GLU B 1 14 ? -11.391 -7.281 -7.488 1 94.88 14 GLU B CA 1
ATOM 1441 C C . GLU B 1 14 ? -10.43 -7.809 -8.555 1 94.88 14 GLU B C 1
ATOM 1443 O O . GLU B 1 14 ? -10.602 -8.922 -9.055 1 94.88 14 GLU B O 1
ATOM 1448 N N . ALA B 1 15 ? -9.477 -7.008 -8.906 1 92.81 15 ALA B N 1
ATOM 1449 C CA . ALA B 1 15 ? -8.508 -7.367 -9.938 1 92.81 15 ALA B CA 1
ATOM 1450 C C . ALA B 1 15 ? -7.738 -8.625 -9.555 1 92.81 15 ALA B C 1
ATOM 1452 O O . ALA B 1 15 ? -7.594 -9.547 -10.359 1 92.81 15 ALA B O 1
ATOM 1453 N N . VAL B 1 16 ? -7.262 -8.664 -8.312 1 93.75 16 VAL B N 1
ATOM 1454 C CA . VAL B 1 16 ? -6.43 -9.789 -7.902 1 93.75 16 VAL B CA 1
ATOM 1455 C C . VAL B 1 16 ? -7.27 -11.062 -7.863 1 93.75 16 VAL B C 1
ATOM 1457 O O . VAL B 1 16 ? -6.793 -12.141 -8.227 1 93.75 16 VAL B O 1
ATOM 1460 N N . GLU B 1 17 ? -8.508 -10.953 -7.402 1 93.12 17 GLU B N 1
ATOM 1461 C CA . GLU B 1 17 ? -9.391 -12.117 -7.402 1 93.12 17 GLU B CA 1
ATOM 1462 C C . GLU B 1 17 ? -9.672 -12.594 -8.82 1 93.12 17 GLU B C 1
ATOM 1464 O O . GLU B 1 17 ? -9.633 -13.797 -9.094 1 93.12 17 GLU B O 1
ATOM 1469 N N . ARG B 1 18 ? -9.922 -11.641 -9.711 1 93.38 18 ARG B N 1
ATOM 1470 C CA . ARG B 1 18 ? -10.203 -11.977 -11.102 1 93.38 18 ARG B CA 1
ATOM 1471 C C . ARG B 1 18 ? -9 -12.641 -11.766 1 93.38 18 ARG B C 1
ATOM 1473 O O . ARG B 1 18 ? -9.141 -13.68 -12.414 1 93.38 18 ARG B O 1
ATOM 1480 N N . GLU B 1 19 ? -7.812 -12.016 -11.617 1 90.25 19 GLU B N 1
ATOM 1481 C CA . GLU B 1 19 ? -6.605 -12.523 -12.266 1 90.25 19 GLU B CA 1
ATOM 1482 C C . GLU B 1 19 ? -6.27 -13.93 -11.781 1 90.25 19 GLU B C 1
ATOM 1484 O O . GLU B 1 19 ? -5.828 -14.773 -12.57 1 90.25 19 GLU B O 1
ATOM 1489 N N . VAL B 1 20 ? -6.418 -14.234 -10.484 1 89 20 VAL B N 1
ATOM 1490 C CA . VAL B 1 20 ? -6.152 -15.562 -9.953 1 89 20 VAL B CA 1
ATOM 1491 C C . VAL B 1 20 ? -7.125 -16.578 -10.562 1 89 20 VAL B C 1
ATOM 1493 O O . VAL B 1 20 ? -6.727 -17.672 -10.969 1 89 20 VAL B O 1
ATOM 1496 N N . LEU B 1 21 ? -8.391 -16.172 -10.633 1 88.5 21 LEU B N 1
ATOM 1497 C CA . LEU B 1 21 ? -9.398 -17.047 -11.227 1 88.5 21 LEU B CA 1
ATOM 1498 C C . LEU B 1 21 ? -9.078 -17.312 -12.695 1 88.5 21 LEU B C 1
ATOM 1500 O O . LEU B 1 21 ? -9.109 -18.453 -13.148 1 88.5 21 LEU B O 1
ATOM 1504 N N . GLU B 1 22 ? -8.75 -16.25 -13.391 1 87.19 22 GLU B N 1
ATOM 1505 C CA . GLU B 1 22 ? -8.5 -16.359 -14.828 1 87.19 22 GLU B CA 1
ATOM 1506 C C . GLU B 1 22 ? -7.277 -17.234 -15.109 1 87.19 22 GLU B C 1
ATOM 1508 O O . GLU B 1 22 ? -7.293 -18.047 -16.031 1 87.19 22 GLU B O 1
ATOM 1513 N N . GLU B 1 23 ? -6.234 -17.094 -14.32 1 85.25 23 GLU B N 1
ATOM 1514 C CA . GLU B 1 23 ? -4.957 -17.719 -14.633 1 85.25 23 GLU B CA 1
ATOM 1515 C C . GLU B 1 23 ? -4.871 -19.125 -14.047 1 85.25 23 GLU B C 1
ATOM 1517 O O . GLU B 1 23 ? -4.086 -19.953 -14.516 1 85.25 23 GLU B O 1
ATOM 1522 N N . THR B 1 24 ? -5.648 -19.438 -13 1 84.75 24 THR B N 1
ATOM 1523 C CA . THR B 1 24 ? -5.438 -20.688 -12.281 1 84.75 24 THR B CA 1
ATOM 1524 C C . THR B 1 24 ? -6.746 -21.453 -12.148 1 84.75 24 THR B C 1
ATOM 1526 O O . THR B 1 24 ? -6.738 -22.641 -11.828 1 84.75 24 THR B O 1
ATOM 1529 N N . GLY B 1 25 ? -7.871 -20.781 -12.344 1 84.88 25 GLY B N 1
ATOM 1530 C CA . GLY B 1 25 ? -9.172 -21.391 -12.133 1 84.88 25 GLY B CA 1
ATOM 1531 C C . GLY B 1 25 ? -9.594 -21.438 -10.68 1 84.88 25 GLY B C 1
ATOM 1532 O O . GLY B 1 25 ? -10.672 -21.922 -10.352 1 84.88 25 GLY B O 1
ATOM 1533 N N . VAL B 1 26 ? -8.766 -20.891 -9.797 1 84.5 26 VAL B N 1
ATOM 1534 C CA . VAL B 1 26 ? -9.031 -20.953 -8.359 1 84.5 26 VAL B CA 1
ATOM 1535 C C . VAL B 1 26 ? -9.891 -19.766 -7.938 1 84.5 26 VAL B C 1
ATOM 1537 O O . VAL B 1 26 ? -9.562 -18.625 -8.25 1 84.5 26 VAL B O 1
ATOM 1540 N N . ARG B 1 27 ? -10.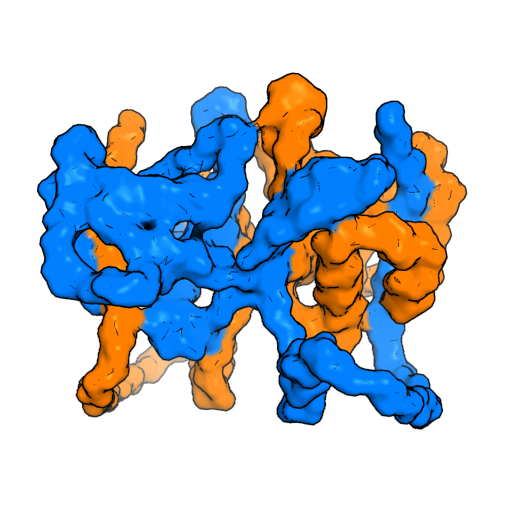977 -20.078 -7.336 1 88.38 27 ARG B N 1
ATOM 1541 C CA . ARG B 1 27 ? -11.789 -19.031 -6.73 1 88.38 27 ARG B CA 1
ATOM 1542 C C . ARG B 1 27 ? -11.273 -18.688 -5.336 1 88.38 27 ARG B C 1
ATOM 1544 O O . ARG B 1 27 ? -11.352 -19.5 -4.418 1 88.38 27 ARG B O 1
ATOM 1551 N N . ALA B 1 28 ? -10.766 -17.5 -5.168 1 89.94 28 ALA B N 1
ATOM 1552 C CA . ALA B 1 28 ? -10.188 -17.031 -3.912 1 89.94 28 ALA B CA 1
ATOM 1553 C C . ALA B 1 28 ? -10.617 -15.602 -3.609 1 89.94 28 ALA B C 1
ATOM 1555 O O . ALA B 1 28 ? -11.078 -14.891 -4.5 1 89.94 28 ALA B O 1
ATOM 1556 N N . LYS B 1 29 ? -10.547 -15.242 -2.367 1 93.44 29 LYS B N 1
ATOM 1557 C CA . LYS B 1 29 ? -10.898 -13.898 -1.911 1 93.44 29 LYS B CA 1
ATOM 1558 C C . LYS B 1 29 ? -9.68 -13.172 -1.356 1 93.44 29 LYS B C 1
ATOM 1560 O O . LYS B 1 29 ? -8.852 -13.766 -0.664 1 93.44 29 LYS B O 1
ATOM 1565 N N . PHE B 1 30 ? -9.641 -11.953 -1.684 1 95.25 30 PHE B N 1
ATOM 1566 C CA . PHE B 1 30 ? -8.594 -11.109 -1.12 1 95.25 30 PHE B CA 1
ATOM 1567 C C . PHE B 1 30 ? -8.578 -11.211 0.4 1 95.25 30 PHE B C 1
ATOM 1569 O O . PHE B 1 30 ? -9.625 -11.188 1.042 1 95.25 30 PHE B O 1
ATOM 1576 N N . SER B 1 31 ? -7.367 -11.32 0.894 1 94.81 31 SER B N 1
ATOM 1577 C CA . SER B 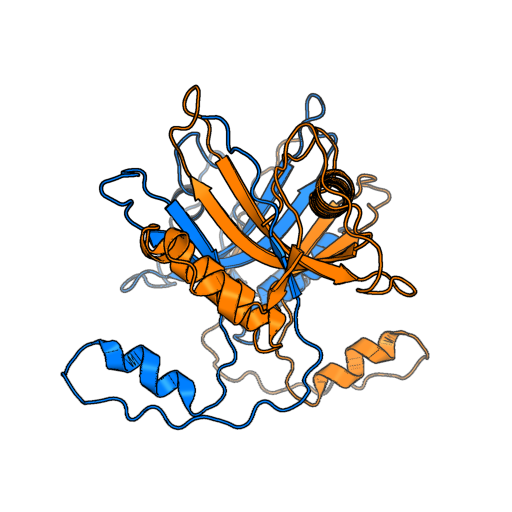1 31 ? -7.211 -11.375 2.344 1 94.81 31 SER B CA 1
ATOM 1578 C C . SER B 1 31 ? -6.32 -10.242 2.846 1 94.81 31 SER B C 1
ATOM 1580 O O . SER B 1 31 ? -6.645 -9.586 3.838 1 94.81 31 SER B O 1
ATOM 1582 N N . SER B 1 32 ? -5.223 -9.992 2.111 1 96.25 32 SER B N 1
ATOM 1583 C CA . SER B 1 32 ? -4.234 -9.07 2.664 1 96.25 32 SER B CA 1
ATOM 1584 C C . SER B 1 32 ? -3.381 -8.453 1.562 1 96.25 32 SER B C 1
ATOM 1586 O O . SER B 1 32 ? -2.998 -9.133 0.609 1 96.25 32 SER B O 1
ATOM 1588 N N . LEU B 1 33 ? -3.068 -7.16 1.747 1 97 33 LEU B N 1
ATOM 1589 C CA . LEU B 1 33 ? -1.944 -6.574 1.026 1 97 33 LEU B CA 1
ATOM 1590 C C . LEU B 1 33 ? -0.629 -6.863 1.742 1 97 33 LEU B C 1
ATOM 1592 O O . LEU B 1 33 ? -0.425 -6.422 2.877 1 97 33 LEU B O 1
ATOM 1596 N N . ILE B 1 34 ? 0.249 -7.547 1.092 1 95.38 34 ILE B N 1
ATOM 1597 C CA . ILE B 1 34 ? 1.46 -8.055 1.725 1 95.38 34 ILE B CA 1
ATOM 1598 C C . ILE B 1 34 ? 2.602 -7.062 1.536 1 95.38 34 ILE B C 1
ATOM 1600 O O . ILE B 1 34 ? 3.379 -6.816 2.461 1 95.38 34 ILE B O 1
ATOM 1604 N N . ALA B 1 35 ? 2.764 -6.555 0.4 1 96.25 35 ALA B N 1
ATOM 1605 C CA . ALA B 1 35 ? 3.832 -5.621 0.061 1 96.25 35 ALA B CA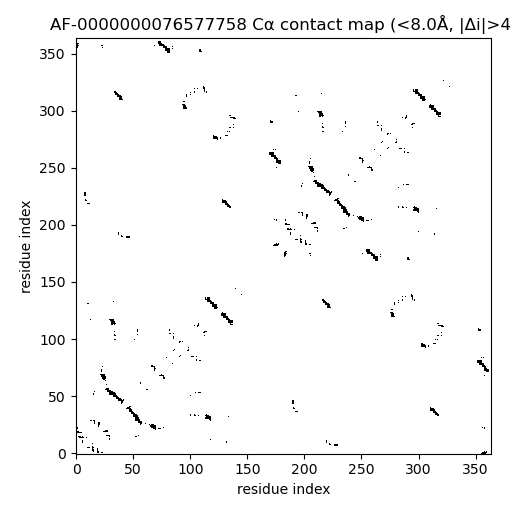 1
ATOM 1606 C C . ALA B 1 35 ? 3.467 -4.789 -1.165 1 96.25 35 ALA B C 1
ATOM 1608 O O . ALA B 1 35 ? 2.605 -5.184 -1.955 1 96.25 35 ALA B O 1
ATOM 1609 N N . VAL B 1 36 ? 4.023 -3.643 -1.312 1 95.25 36 VAL B N 1
ATOM 1610 C CA . VAL B 1 36 ? 3.904 -2.777 -2.48 1 95.25 36 VAL B CA 1
ATOM 1611 C C . VAL B 1 36 ? 5.293 -2.445 -3.021 1 95.25 36 VAL B C 1
ATOM 1613 O O . VAL B 1 36 ? 6.191 -2.078 -2.26 1 95.25 36 VAL B O 1
ATOM 1616 N N . ARG B 1 37 ? 5.488 -2.662 -4.258 1 93.62 37 ARG B N 1
ATOM 1617 C CA . ARG B 1 37 ? 6.727 -2.268 -4.918 1 93.62 37 ARG B CA 1
ATOM 1618 C C . ARG B 1 37 ? 6.477 -1.16 -5.934 1 93.62 37 ARG B C 1
ATOM 1620 O O . ARG B 1 37 ? 5.52 -1.224 -6.707 1 93.62 37 ARG B O 1
ATOM 1627 N N . GLN B 1 38 ? 7.219 -0.125 -5.906 1 92.56 38 GLN B N 1
ATOM 1628 C CA . GLN B 1 38 ? 7.227 0.93 -6.914 1 92.56 38 GLN B CA 1
ATOM 1629 C C . GLN B 1 38 ? 8.508 0.899 -7.734 1 92.56 38 GLN B C 1
ATOM 1631 O O . GLN B 1 38 ? 9.609 0.822 -7.176 1 92.56 38 GLN B O 1
ATOM 1636 N N . ALA B 1 39 ? 8.391 0.853 -8.984 1 88.31 39 ALA B N 1
ATOM 1637 C CA . ALA B 1 39 ? 9.516 0.91 -9.906 1 88.31 39 ALA B CA 1
ATOM 1638 C C . ALA B 1 39 ? 9.289 1.96 -10.992 1 88.31 39 ALA B C 1
ATOM 1640 O O . ALA B 1 39 ? 8.148 2.307 -11.297 1 88.31 39 ALA B O 1
ATOM 1641 N N . HIS B 1 40 ? 10.43 2.439 -11.414 1 85.25 40 HIS B N 1
ATOM 1642 C CA . HIS B 1 40 ? 10.359 3.461 -12.453 1 85.25 40 HIS B CA 1
ATOM 1643 C C . HIS B 1 40 ? 11.039 2.992 -13.734 1 85.25 40 HIS B C 1
ATOM 1645 O O . HIS B 1 40 ? 11.688 1.946 -13.75 1 85.25 40 HIS B O 1
ATOM 1651 N N . GLY B 1 41 ? 10.836 3.871 -14.82 1 74 41 GLY B N 1
ATOM 1652 C CA . GLY B 1 41 ? 11.555 3.678 -16.062 1 74 41 GLY B CA 1
ATOM 1653 C C . GLY B 1 41 ? 10.938 2.623 -16.969 1 74 41 GLY B C 1
ATOM 1654 O O . GLY B 1 41 ? 11.609 2.061 -17.828 1 74 41 GLY B O 1
ATOM 1655 N N . PHE B 1 42 ? 9.766 2.1 -16.5 1 65.94 42 PHE B N 1
ATOM 1656 C CA . PHE B 1 42 ? 9.086 1.218 -17.438 1 65.94 42 PHE B CA 1
ATOM 1657 C C . PHE B 1 42 ? 8.703 1.973 -18.703 1 65.94 42 PHE B C 1
ATOM 1659 O O . PHE B 1 42 ? 9.062 3.141 -18.859 1 65.94 42 PHE B O 1
ATOM 1666 N N . LEU B 1 43 ? 8.07 1.293 -19.625 1 57.41 43 LEU B N 1
ATOM 1667 C CA . LEU B 1 43 ? 7.781 1.894 -20.938 1 57.41 43 LEU B CA 1
ATOM 1668 C C . LEU B 1 43 ? 7.281 3.326 -20.766 1 57.41 43 LEU B C 1
ATOM 1670 O O . LEU B 1 43 ? 6.359 3.582 -20 1 57.41 43 LEU B O 1
ATOM 1674 N N . PHE B 1 44 ? 7.977 4.262 -21.516 1 58.44 44 PHE B N 1
ATOM 1675 C CA . PHE B 1 44 ? 7.648 5.676 -21.625 1 58.44 44 PHE B CA 1
ATOM 1676 C C . PHE B 1 44 ? 7.82 6.387 -20.297 1 58.44 44 PHE B C 1
ATOM 1678 O O . PHE B 1 44 ? 7.07 7.309 -19.969 1 58.44 44 PHE B O 1
ATOM 1685 N N . GLY B 1 45 ? 8.625 5.773 -19.5 1 60.78 45 GLY B N 1
ATOM 1686 C CA . GLY B 1 45 ? 8.977 6.488 -18.281 1 60.78 45 GLY B CA 1
ATOM 1687 C C . GLY B 1 45 ? 7.961 6.32 -17.172 1 60.78 45 GLY B C 1
ATOM 1688 O O . GLY B 1 45 ? 8.023 7.012 -16.156 1 60.78 45 GLY B O 1
ATOM 1689 N N . LYS B 1 46 ? 7.004 5.43 -17.344 1 68.88 46 LYS B N 1
ATOM 1690 C CA . LYS B 1 46 ? 5.91 5.305 -16.391 1 68.88 46 LYS B CA 1
ATOM 1691 C C . LYS B 1 46 ? 6.352 4.531 -15.148 1 68.88 46 LYS B C 1
ATOM 1693 O O . LYS B 1 46 ? 7.281 3.725 -15.211 1 68.88 46 LYS B O 1
ATOM 1698 N N . SER B 1 47 ? 5.844 5.086 -14.078 1 73.06 47 SER B N 1
ATOM 1699 C CA . SER B 1 47 ? 5.996 4.352 -12.82 1 73.06 47 SER B CA 1
ATOM 1700 C C . SER B 1 47 ? 5.047 3.162 -12.758 1 73.06 47 SER B C 1
ATOM 1702 O O . SER B 1 47 ? 3.951 3.205 -13.32 1 73.06 47 SER B O 1
ATOM 1704 N N . ASP B 1 48 ? 5.59 2.086 -12.242 1 84.38 48 ASP B N 1
ATOM 1705 C CA . ASP B 1 48 ? 4.812 0.865 -12.047 1 84.38 48 ASP B CA 1
ATOM 1706 C C . ASP B 1 48 ? 4.656 0.549 -10.562 1 84.38 48 ASP B C 1
ATOM 1708 O O . ASP B 1 48 ? 5.617 0.632 -9.797 1 84.38 48 ASP B O 1
ATOM 1712 N N . MET B 1 49 ? 3.361 0.363 -10.258 1 89.56 49 MET B N 1
ATOM 1713 C CA . MET B 1 49 ? 3.086 -0.13 -8.914 1 89.56 49 MET B CA 1
ATOM 1714 C C . MET B 1 49 ? 2.715 -1.608 -8.938 1 89.56 49 MET B C 1
ATOM 1716 O O . MET B 1 49 ? 1.856 -2.023 -9.719 1 89.56 49 MET B O 1
ATOM 1720 N N . PHE B 1 50 ? 3.492 -2.385 -8.188 1 91.31 50 PHE B N 1
ATOM 1721 C CA . PHE B 1 50 ? 3.217 -3.809 -8.039 1 91.31 50 PHE B CA 1
ATOM 1722 C C . PHE B 1 50 ? 2.67 -4.109 -6.652 1 91.31 50 PHE B C 1
ATOM 1724 O O . PHE B 1 50 ? 3.32 -3.822 -5.645 1 91.31 50 PHE B O 1
ATOM 1731 N N . PHE B 1 51 ? 1.415 -4.605 -6.578 1 93.94 51 PHE B N 1
ATOM 1732 C CA . PHE B 1 51 ? 0.761 -4.957 -5.324 1 93.94 51 PHE B CA 1
ATOM 1733 C C . PHE B 1 51 ? 0.775 -6.469 -5.109 1 93.94 51 PHE B C 1
ATOM 1735 O O . PHE B 1 51 ? 0.161 -7.215 -5.875 1 93.94 51 PHE B O 1
ATOM 1742 N N . CYS B 1 52 ? 1.494 -6.898 -4.066 1 94.69 52 CYS B N 1
ATOM 1743 C CA . CYS B 1 52 ? 1.522 -8.305 -3.678 1 94.69 52 CYS B CA 1
ATOM 1744 C C . CYS B 1 52 ? 0.442 -8.609 -2.646 1 94.69 52 CYS B C 1
ATOM 1746 O O . CYS B 1 52 ? 0.427 -8.016 -1.563 1 94.69 52 CYS B O 1
ATOM 1748 N N . CYS B 1 53 ? -0.43 -9.562 -2.984 1 95.44 53 CYS B N 1
ATOM 1749 C CA . CYS B 1 53 ? -1.596 -9.797 -2.139 1 95.44 53 CYS B CA 1
ATOM 1750 C C . CYS B 1 53 ? -1.7 -11.266 -1.746 1 95.44 53 CYS B C 1
ATOM 1752 O O . CYS B 1 53 ? -1.291 -12.148 -2.504 1 95.44 53 CYS B O 1
ATOM 1754 N N . GLY B 1 54 ? -2.201 -11.461 -0.534 1 93.19 54 GLY B N 1
ATOM 1755 C CA . GLY B 1 54 ? -2.611 -12.781 -0.088 1 93.19 54 GLY B CA 1
ATOM 1756 C C . GLY B 1 54 ? -4.094 -13.039 -0.27 1 93.19 54 GLY B C 1
ATOM 1757 O O . GLY B 1 54 ? -4.918 -12.148 -0.034 1 93.19 54 GLY B O 1
ATOM 1758 N N . LEU B 1 55 ? -4.398 -14.195 -0.752 1 92.62 55 LEU B N 1
ATOM 1759 C CA . LEU B 1 55 ? -5.789 -14.602 -0.925 1 92.62 55 LEU B CA 1
ATOM 1760 C C . LEU B 1 55 ? -6.086 -15.875 -0.143 1 92.62 55 LEU B C 1
ATOM 1762 O O . LEU B 1 55 ? -5.18 -16.656 0.149 1 92.62 55 LEU B O 1
ATOM 1766 N N . THR B 1 56 ? -7.309 -16.016 0.208 1 90.44 56 THR B N 1
ATOM 1767 C CA . THR B 1 56 ? -7.789 -17.234 0.845 1 90.44 56 THR B CA 1
ATOM 1768 C C . THR B 1 56 ? -8.859 -17.906 -0.01 1 90.44 56 THR B C 1
ATOM 1770 O O . THR B 1 56 ? -9.602 -17.234 -0.726 1 90.44 56 THR B O 1
ATOM 1773 N N . LEU B 1 57 ? -8.844 -19.188 0.061 1 87.56 57 LEU B N 1
ATOM 1774 C CA . LEU B 1 57 ? -9.844 -19.922 -0.699 1 87.56 57 LEU B CA 1
ATOM 1775 C C . LEU B 1 57 ? -11.258 -19.562 -0.23 1 87.56 57 LEU B C 1
ATOM 1777 O O . LEU B 1 57 ? -11.492 -19.422 0.97 1 87.56 57 LEU B O 1
ATOM 1781 N N . GLU B 1 58 ? -12.086 -19.359 -1.232 1 85.25 58 GLU B N 1
ATOM 1782 C CA . GLU B 1 58 ? -13.492 -19.125 -0.884 1 85.25 58 GLU B CA 1
ATOM 1783 C C . GLU B 1 58 ? -14.078 -20.328 -0.152 1 85.25 58 GLU B C 1
ATOM 1785 O O . GLU B 1 58 ? -13.695 -21.469 -0.415 1 85.25 58 GLU B O 1
ATOM 1790 N N . GLU B 1 59 ? -14.992 -19.969 0.732 1 78.38 59 GLU B N 1
ATOM 1791 C CA . GLU B 1 59 ? -15.672 -21.047 1.445 1 78.38 59 GLU B CA 1
ATOM 1792 C C . GLU B 1 59 ? -16.266 -22.047 0.474 1 78.38 59 GLU B C 1
ATOM 1794 O O . GLU B 1 59 ? -16.906 -21.672 -0.512 1 78.38 59 GLU B O 1
ATOM 1799 N N . GLY B 1 60 ? -16.078 -23.297 0.716 1 73.38 60 GLY B N 1
ATOM 1800 C CA . GLY B 1 60 ? -16.594 -24.375 -0.121 1 73.38 60 GLY B CA 1
ATOM 1801 C C . GLY B 1 60 ? -15.648 -24.781 -1.223 1 73.38 60 GLY B C 1
ATOM 1802 O O . GLY B 1 60 ? -15.859 -25.812 -1.885 1 73.38 60 GLY B O 1
ATOM 1803 N N . SER B 1 61 ? -14.781 -23.812 -1.437 1 68.38 61 SER B N 1
ATOM 1804 C CA . SER B 1 61 ? -13.781 -24.172 -2.441 1 68.38 61 SER B CA 1
ATOM 1805 C C . SER B 1 61 ? -12.727 -25.109 -1.867 1 68.38 61 SER B C 1
ATOM 1807 O O . SER B 1 61 ? -12.422 -25.047 -0.675 1 68.38 61 SER B O 1
ATOM 1809 N N . ASP B 1 62 ? -12.516 -26.25 -2.541 1 65.31 62 ASP B N 1
ATOM 1810 C CA . ASP B 1 62 ? -11.531 -27.234 -2.098 1 65.31 62 ASP B CA 1
ATOM 1811 C C . ASP B 1 62 ? -10.234 -27.094 -2.889 1 65.31 62 ASP B C 1
ATOM 1813 O O . ASP B 1 62 ? -10.25 -26.766 -4.078 1 65.31 62 ASP B O 1
ATOM 1817 N N . ILE B 1 63 ? -9.18 -27.078 -2.086 1 63.28 63 ILE B N 1
ATOM 1818 C CA . ILE B 1 63 ? -7.855 -27.078 -2.693 1 63.28 63 ILE B CA 1
ATOM 1819 C C . ILE B 1 63 ? -7.793 -28.156 -3.781 1 63.28 63 ILE B C 1
ATOM 1821 O O . ILE B 1 63 ? -6.988 -28.062 -4.711 1 63.28 63 ILE B O 1
ATOM 1825 N N . SER B 1 64 ? -8.742 -29.109 -3.633 1 63.19 64 SER B N 1
ATOM 1826 C CA . SER B 1 64 ? -8.758 -30.203 -4.586 1 63.19 64 SER B CA 1
ATOM 1827 C C . SER B 1 64 ? -9.367 -29.781 -5.918 1 63.19 64 SER B C 1
ATOM 1829 O O . SER B 1 64 ? -9.344 -30.531 -6.891 1 63.19 64 SER B O 1
ATOM 1831 N N . GLN B 1 65 ? -9.844 -28.594 -5.863 1 62.84 65 GLN B N 1
ATOM 1832 C CA . GLN B 1 65 ? -10.383 -28.125 -7.137 1 62.84 65 GLN B CA 1
ATOM 1833 C C . GLN B 1 65 ? -9.328 -28.188 -8.242 1 62.84 65 GLN B C 1
ATOM 1835 O O . GLN B 1 65 ? -8.141 -28.016 -7.977 1 62.84 65 GLN B O 1
ATOM 1840 N N . GLN B 1 66 ? -9.766 -28.703 -9.312 1 68.81 66 GLN B N 1
ATOM 1841 C CA . GLN B 1 66 ? -8.859 -28.844 -10.453 1 68.81 66 GLN B CA 1
ATOM 1842 C C . GLN B 1 66 ? -8.305 -27.5 -10.883 1 68.81 66 GLN B C 1
ATOM 1844 O O . GLN B 1 66 ? -9.07 -26.578 -11.203 1 68.81 66 GLN B O 1
ATOM 1849 N N . LEU B 1 67 ? -7.023 -27.328 -10.641 1 79.31 67 LEU B N 1
ATOM 1850 C CA . LEU B 1 67 ? -6.312 -26.188 -11.188 1 79.31 67 LEU B CA 1
ATOM 1851 C C . LEU B 1 67 ? -6.438 -26.141 -12.703 1 79.31 67 LEU B C 1
ATOM 1853 O O . LEU B 1 67 ? -6.359 -27.172 -13.367 1 79.31 67 LEU B O 1
ATOM 1857 N N . LYS B 1 68 ? -6.91 -25.031 -13.219 1 80.81 68 LYS B N 1
ATOM 1858 C CA . LYS B 1 68 ? -6.984 -24.812 -14.664 1 80.81 68 LYS B CA 1
ATOM 1859 C C . LYS B 1 68 ? -6.09 -23.656 -15.094 1 80.81 68 LYS B C 1
ATOM 1861 O O . LYS B 1 68 ? -6.359 -22.5 -14.766 1 80.81 68 LYS B O 1
ATOM 1866 N N . ALA B 1 69 ? -5.059 -24.047 -15.789 1 77.75 69 ALA B N 1
ATOM 1867 C CA . ALA B 1 69 ? -4.156 -23 -16.297 1 77.75 69 ALA B CA 1
ATOM 1868 C C . ALA B 1 69 ? -4.754 -22.297 -17.5 1 77.75 69 ALA B C 1
ATOM 1870 O O . ALA B 1 69 ? -5.34 -22.938 -18.375 1 77.75 69 ALA B O 1
ATOM 1871 N N . CYS B 1 70 ? -4.723 -21 -17.438 1 75.38 70 CYS B N 1
ATOM 1872 C CA . CYS B 1 70 ? -5.062 -20.266 -18.641 1 75.38 70 CYS B CA 1
ATOM 1873 C C . CYS B 1 70 ? -4.094 -20.594 -19.766 1 75.38 70 CYS B C 1
ATOM 1875 O O . CYS B 1 70 ? -2.904 -20.266 -19.688 1 75.38 70 CYS B O 1
ATOM 1877 N N . GLU B 1 71 ? -4.477 -21.172 -20.812 1 76.38 71 GLU B N 1
ATOM 1878 C CA . GLU B 1 71 ? -3.646 -21.688 -21.906 1 76.38 71 GLU B CA 1
ATOM 1879 C C . GLU B 1 71 ? -2.881 -20.578 -22.594 1 76.38 71 GLU B C 1
ATOM 1881 O O . GLU B 1 71 ? -1.793 -20.797 -23.141 1 76.38 71 GLU B O 1
ATOM 1886 N N . ARG B 1 72 ? -3.393 -19.422 -22.594 1 72.94 72 ARG B N 1
ATOM 1887 C CA . ARG B 1 72 ? -2.791 -18.312 -23.344 1 72.94 72 ARG B CA 1
ATOM 1888 C C . ARG B 1 72 ? -1.609 -17.719 -22.578 1 72.94 72 ARG B C 1
ATOM 1890 O O . ARG B 1 72 ? -0.673 -17.203 -23.172 1 72.94 72 ARG B O 1
ATOM 1897 N N . GLU B 1 73 ? -1.557 -17.859 -21.203 1 73.94 73 GLU B N 1
ATOM 1898 C CA . GLU B 1 73 ? -0.605 -17.078 -20.422 1 73.94 73 GLU B CA 1
ATOM 1899 C C . GLU B 1 73 ? 0.286 -17.984 -19.578 1 73.94 73 GLU B C 1
ATOM 1901 O O . GLU B 1 73 ? 1.406 -17.609 -19.219 1 73.94 73 GLU B O 1
ATOM 1906 N N . ILE B 1 74 ? -0.282 -19.188 -19.297 1 70.88 74 ILE B N 1
ATOM 1907 C CA . ILE B 1 74 ? 0.379 -19.969 -18.234 1 70.88 74 ILE B CA 1
ATOM 1908 C C . ILE B 1 74 ? 0.718 -21.359 -18.766 1 70.88 74 ILE B C 1
ATOM 1910 O O . ILE B 1 74 ? -0.127 -22.031 -19.359 1 70.88 74 ILE B O 1
ATOM 1914 N N . ALA B 1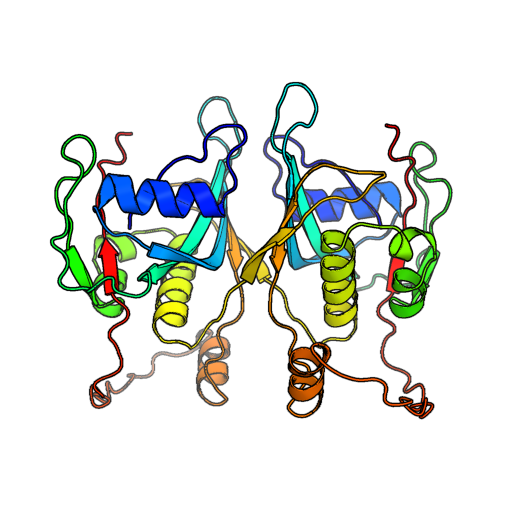 75 ? 1.889 -21.75 -18.578 1 70.94 75 ALA B N 1
ATOM 1915 C CA . ALA B 1 75 ? 2.33 -23.078 -19.016 1 70.94 75 ALA B CA 1
ATOM 1916 C C . ALA B 1 75 ? 1.848 -24.172 -18.062 1 70.94 75 ALA B C 1
ATOM 1918 O O . ALA B 1 75 ? 1.42 -25.234 -18.5 1 70.94 75 ALA B O 1
ATOM 1919 N N . ALA B 1 76 ? 1.967 -23.844 -16.75 1 74.69 76 ALA B N 1
ATOM 1920 C CA . ALA B 1 76 ? 1.547 -24.828 -15.75 1 74.69 76 ALA B CA 1
ATOM 1921 C C . ALA B 1 76 ? 1.141 -24.141 -14.445 1 74.69 76 ALA B C 1
ATOM 1923 O O . ALA B 1 76 ? 1.628 -23.047 -14.133 1 74.69 76 ALA B O 1
ATOM 1924 N N . VAL B 1 77 ? 0.192 -24.828 -13.836 1 78.88 77 VAL B N 1
ATOM 1925 C CA . VAL B 1 77 ? -0.264 -24.344 -12.539 1 78.88 77 VAL B CA 1
ATOM 1926 C C . VAL B 1 77 ? -0.284 -25.5 -11.539 1 78.88 77 VAL B C 1
ATOM 1928 O O . VAL B 1 77 ? -0.692 -26.609 -11.867 1 78.88 77 VAL B O 1
ATOM 1931 N N . GLN B 1 78 ? 0.263 -25.297 -10.375 1 78.06 78 GLN B N 1
ATOM 1932 C CA . GLN B 1 78 ? 0.238 -26.297 -9.312 1 78.06 78 GLN B CA 1
ATOM 1933 C C . GLN B 1 78 ? 0.207 -25.641 -7.938 1 78.06 78 GLN B C 1
ATOM 1935 O O . GLN B 1 78 ? 0.703 -24.516 -7.77 1 78.06 78 GLN B O 1
ATOM 1940 N N . TRP B 1 79 ? -0.407 -26.469 -7.09 1 79.88 79 TRP B N 1
ATOM 1941 C CA . TRP B 1 79 ? -0.236 -26.109 -5.688 1 79.88 79 TRP B CA 1
ATOM 1942 C C . TRP B 1 79 ? 1.156 -26.484 -5.195 1 79.88 79 TRP B C 1
ATOM 1944 O O . TRP B 1 79 ? 1.666 -27.562 -5.52 1 79.88 79 TRP B O 1
ATOM 1954 N N . MET B 1 80 ? 1.807 -25.531 -4.551 1 79.62 80 MET B N 1
ATOM 1955 C CA . MET B 1 80 ? 3.121 -25.812 -3.984 1 79.62 80 MET B CA 1
ATOM 1956 C C . MET B 1 80 ? 3.246 -25.234 -2.58 1 79.62 80 MET B C 1
ATOM 1958 O O . MET B 1 80 ? 2.713 -24.156 -2.303 1 79.62 80 MET B O 1
ATOM 1962 N N . PRO B 1 81 ? 3.973 -26.047 -1.698 1 80.12 81 PRO B N 1
ATOM 1963 C CA . PRO B 1 81 ? 4.301 -25.422 -0.415 1 80.12 81 PRO B CA 1
ATOM 1964 C C . PRO B 1 81 ? 5.078 -24.109 -0.577 1 80.12 81 PRO B C 1
ATOM 1966 O O . PRO B 1 81 ? 5.934 -24 -1.46 1 80.12 81 PRO B O 1
ATOM 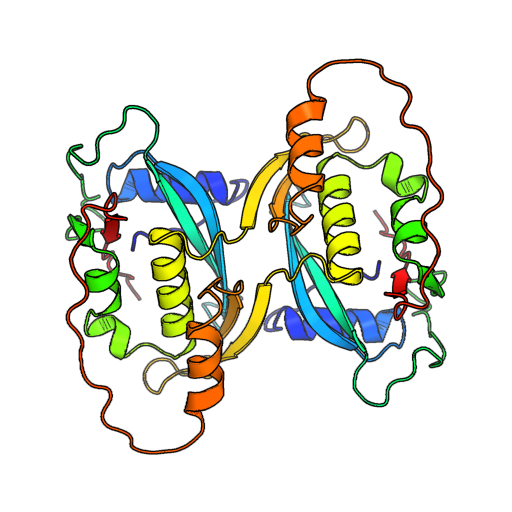1969 N N . VAL B 1 82 ? 4.691 -23.156 0.294 1 80.31 82 VAL B N 1
ATOM 1970 C CA . VAL B 1 82 ? 5.262 -21.812 0.175 1 80.31 82 VAL B CA 1
ATOM 1971 C C . VAL B 1 82 ? 6.781 -21.891 0.313 1 80.31 82 VAL B C 1
ATOM 1973 O O . VAL B 1 82 ? 7.508 -21.156 -0.357 1 80.31 82 VAL B O 1
ATOM 1976 N N . ASP B 1 83 ? 7.25 -22.734 1.188 1 76.62 83 ASP B N 1
ATOM 1977 C CA . ASP B 1 83 ? 8.688 -22.875 1.399 1 76.62 83 ASP B CA 1
ATOM 1978 C C . ASP B 1 83 ? 9.391 -23.359 0.134 1 76.62 83 ASP B C 1
ATOM 1980 O O . ASP B 1 83 ? 10.484 -22.891 -0.198 1 76.62 83 ASP B O 1
ATOM 1984 N N . GLN B 1 84 ? 8.805 -24.281 -0.538 1 77.88 84 GLN B N 1
ATOM 1985 C CA . GLN B 1 84 ? 9.367 -24.766 -1.792 1 77.88 84 GLN B CA 1
ATOM 1986 C C . GLN B 1 84 ? 9.367 -23.672 -2.861 1 77.88 84 GLN B C 1
ATOM 1988 O O . GLN B 1 84 ? 10.305 -23.578 -3.652 1 77.88 84 GLN B O 1
ATOM 1993 N N . TYR B 1 85 ? 8.328 -22.922 -2.83 1 78.06 85 TYR B N 1
ATOM 1994 C CA . TYR B 1 85 ? 8.211 -21.859 -3.818 1 78.06 85 TYR B CA 1
ATOM 1995 C C . TYR B 1 85 ? 9.312 -20.812 -3.641 1 78.06 85 TYR B C 1
ATOM 1997 O O . TYR B 1 85 ? 9.961 -20.422 -4.609 1 78.06 85 TYR B O 1
ATOM 2005 N N . THR B 1 86 ? 9.57 -20.422 -2.42 1 77.69 86 THR B N 1
ATOM 2006 C CA . THR B 1 86 ? 10.516 -19.344 -2.154 1 77.69 86 THR B CA 1
ATOM 2007 C C . THR B 1 86 ? 11.953 -19.844 -2.328 1 77.69 86 THR B C 1
ATOM 2009 O O . THR B 1 86 ? 12.883 -19.031 -2.436 1 77.69 86 THR B O 1
ATOM 2012 N N . GLN B 1 87 ? 12.164 -21.125 -2.396 1 77.38 87 GLN B N 1
ATOM 2013 C CA . GLN B 1 87 ? 13.508 -21.688 -2.484 1 77.38 87 GLN B CA 1
ATOM 2014 C C . GLN B 1 87 ? 13.867 -22.031 -3.928 1 77.38 87 GLN B C 1
ATOM 2016 O O . GLN B 1 87 ? 14.969 -22.516 -4.203 1 77.38 87 GLN B O 1
ATOM 2021 N N . GLN B 1 88 ? 13.008 -21.703 -4.801 1 78 88 GLN B N 1
ATOM 2022 C CA . GLN B 1 88 ? 13.312 -21.984 -6.203 1 78 88 GLN B CA 1
ATOM 2023 C C . GLN B 1 88 ? 14.5 -21.156 -6.68 1 78 88 GLN B C 1
ATOM 2025 O O . GLN B 1 88 ? 14.656 -20 -6.289 1 78 88 GLN B O 1
ATOM 2030 N N . PRO B 1 89 ? 15.367 -21.766 -7.48 1 76.75 89 PRO B N 1
ATOM 2031 C CA . PRO B 1 89 ? 16.578 -21.094 -7.953 1 76.75 89 PRO B CA 1
ATOM 2032 C C . PRO B 1 89 ? 16.281 -19.75 -8.625 1 76.75 89 PRO B C 1
ATOM 2034 O O . PRO B 1 89 ? 17.094 -18.812 -8.531 1 76.75 89 PRO B O 1
ATOM 2037 N N . TYR B 1 90 ? 15.234 -19.688 -9.312 1 73 90 TYR B N 1
ATOM 2038 C CA . TYR B 1 90 ? 14.852 -18.453 -9.992 1 73 90 TYR B CA 1
ATOM 2039 C C . TYR B 1 90 ? 14.82 -17.281 -9.016 1 73 90 TYR B C 1
ATOM 2041 O O . TYR B 1 90 ? 15.312 -16.188 -9.328 1 73 90 TYR B O 1
ATOM 2049 N N . PHE B 1 91 ? 14.32 -17.516 -7.844 1 74.44 91 PHE B N 1
ATOM 2050 C CA . PHE B 1 91 ? 14.141 -16.438 -6.871 1 74.44 91 PHE B CA 1
ATOM 2051 C C . PHE B 1 91 ? 15.469 -16.047 -6.238 1 74.44 91 PHE B C 1
ATOM 2053 O O . PHE B 1 91 ? 15.648 -14.906 -5.805 1 74.44 91 PHE B O 1
ATOM 2060 N N . GLN B 1 92 ? 16.359 -16.969 -6.223 1 73.62 92 GLN B N 1
ATOM 2061 C CA . GLN B 1 92 ? 17.656 -16.703 -5.613 1 73.62 92 GLN B CA 1
ATOM 2062 C C . GLN B 1 92 ? 18.438 -15.672 -6.414 1 73.62 92 GLN B C 1
ATOM 2064 O O . GLN B 1 92 ? 19.344 -15.016 -5.883 1 73.62 92 GLN B O 1
ATOM 2069 N N . LYS B 1 93 ? 18.078 -15.5 -7.691 1 77.62 93 LYS B N 1
ATOM 2070 C CA . LYS B 1 93 ? 18.797 -14.586 -8.562 1 77.62 93 LYS B CA 1
ATOM 2071 C C . LYS B 1 93 ? 18.109 -13.227 -8.625 1 77.62 93 LYS B C 1
ATOM 2073 O O . LYS B 1 93 ? 18.609 -12.305 -9.281 1 77.62 93 LYS B O 1
ATOM 2078 N N . LEU B 1 94 ? 17.094 -13.125 -7.91 1 80.69 94 LEU B N 1
ATOM 2079 C CA . LEU B 1 94 ? 16.328 -11.883 -7.957 1 80.69 94 LEU B CA 1
ATOM 2080 C C . LEU B 1 94 ? 16.922 -10.844 -7.02 1 80.69 94 LEU B C 1
ATOM 2082 O O . LEU B 1 94 ? 17.641 -11.18 -6.07 1 80.69 94 LEU B O 1
ATOM 2086 N N . PRO B 1 95 ? 16.703 -9.578 -7.355 1 85.38 95 PRO B N 1
ATOM 2087 C CA . PRO B 1 95 ? 17.172 -8.523 -6.457 1 85.38 95 PRO B CA 1
ATOM 2088 C C . PRO B 1 95 ? 16.609 -8.656 -5.047 1 85.38 95 PRO B C 1
ATOM 2090 O O . PRO B 1 95 ? 15.602 -9.344 -4.84 1 85.38 95 PRO B O 1
ATOM 2093 N N . ALA B 1 96 ? 17.281 -7.941 -4.113 1 87.88 96 ALA B N 1
ATOM 2094 C CA . ALA B 1 96 ? 16.969 -8.031 -2.689 1 87.88 96 ALA B CA 1
ATOM 2095 C C . ALA B 1 96 ? 15.516 -7.668 -2.418 1 87.88 96 ALA B C 1
ATOM 2097 O O . ALA B 1 96 ? 14.883 -8.234 -1.524 1 87.88 96 ALA B O 1
ATOM 2098 N N . ALA B 1 97 ? 14.984 -6.773 -3.158 1 90 97 ALA B N 1
ATOM 2099 C CA . ALA B 1 97 ? 13.594 -6.375 -2.969 1 90 97 ALA B CA 1
ATOM 2100 C C . ALA B 1 97 ? 12.656 -7.566 -3.129 1 90 97 ALA B C 1
ATOM 2102 O O . ALA B 1 97 ? 11.703 -7.723 -2.357 1 90 97 ALA B O 1
ATOM 2103 N N . TYR B 1 98 ? 12.945 -8.375 -4.016 1 88.56 98 TYR B N 1
ATOM 2104 C CA . TYR B 1 98 ? 12.094 -9.523 -4.285 1 88.56 98 TYR B CA 1
ATOM 2105 C C . TYR B 1 98 ? 12.242 -10.586 -3.201 1 88.56 98 TYR B C 1
ATOM 2107 O O . TYR B 1 98 ? 11.273 -11.258 -2.844 1 88.56 98 TYR B O 1
ATOM 2115 N N . HIS B 1 99 ? 13.445 -10.68 -2.699 1 88.62 99 HIS B N 1
ATOM 2116 C CA . HIS B 1 99 ? 13.641 -11.602 -1.583 1 88.62 99 HIS B CA 1
ATOM 2117 C C . HIS B 1 99 ? 12.812 -11.188 -0.374 1 88.62 99 HIS B C 1
ATOM 2119 O O . HIS B 1 99 ? 12.156 -12.023 0.252 1 88.62 99 HIS B O 1
ATOM 2125 N N . THR B 1 100 ? 12.844 -9.969 -0.118 1 90.88 100 THR B N 1
ATOM 2126 C CA . THR B 1 100 ? 12.086 -9.438 1.005 1 90.88 100 THR B CA 1
ATOM 2127 C C . THR B 1 100 ? 10.586 -9.656 0.796 1 90.88 100 THR B C 1
ATOM 2129 O O . THR B 1 100 ? 9.883 -10.07 1.719 1 90.88 100 THR B O 1
ATOM 2132 N N . MET B 1 101 ? 10.172 -9.383 -0.343 1 91 101 MET B N 1
ATOM 2133 C CA . MET B 1 101 ? 8.766 -9.586 -0.674 1 91 101 MET B CA 1
ATOM 2134 C C . MET B 1 101 ? 8.367 -11.047 -0.505 1 91 101 MET B C 1
ATOM 2136 O O . MET B 1 101 ? 7.336 -11.352 0.089 1 91 101 MET B O 1
ATOM 2140 N N . MET B 1 102 ? 9.195 -11.945 -1.002 1 88.38 102 MET B N 1
ATOM 2141 C CA . MET B 1 102 ? 8.898 -13.367 -0.916 1 88.38 102 MET B CA 1
ATOM 2142 C C . MET B 1 102 ? 8.898 -13.844 0.535 1 88.38 102 MET B C 1
ATOM 2144 O O . MET B 1 102 ? 8.094 -14.688 0.918 1 88.38 102 MET B O 1
ATOM 2148 N N . GLU B 1 103 ? 9.781 -13.305 1.252 1 89.06 103 GLU B N 1
ATOM 2149 C CA . GLU B 1 103 ? 9.805 -13.625 2.676 1 89.06 103 GLU B CA 1
ATOM 2150 C C . GLU B 1 103 ? 8.5 -13.211 3.352 1 89.06 103 GLU B C 1
ATOM 2152 O O . GLU B 1 103 ? 8 -13.906 4.238 1 89.06 103 GLU B O 1
ATOM 2157 N N . ARG B 1 104 ? 8.008 -12.078 3.004 1 92 104 ARG B N 1
ATOM 2158 C CA . ARG B 1 104 ? 6.738 -11.633 3.568 1 92 104 ARG B CA 1
ATOM 2159 C C . ARG B 1 104 ? 5.59 -12.523 3.109 1 92 104 ARG B C 1
ATOM 2161 O O . ARG B 1 104 ? 4.664 -12.797 3.877 1 92 104 ARG B O 1
ATOM 2168 N N . CYS B 1 105 ? 5.648 -12.953 1.887 1 89.62 105 CYS B N 1
ATOM 2169 C CA . CYS B 1 105 ? 4.645 -13.891 1.399 1 89.62 105 CYS B CA 1
ATOM 2170 C C . CYS B 1 105 ? 4.652 -15.18 2.221 1 89.62 105 CYS B C 1
ATOM 2172 O O . CYS B 1 105 ? 3.598 -15.656 2.637 1 89.62 105 CYS B O 1
ATOM 2174 N N . ALA B 1 106 ? 5.824 -15.656 2.422 1 88.25 106 ALA B N 1
ATOM 2175 C CA . ALA B 1 106 ? 5.953 -16.875 3.211 1 88.25 106 ALA B CA 1
ATOM 2176 C C . ALA B 1 106 ? 5.457 -16.672 4.637 1 88.25 106 ALA B C 1
ATOM 2178 O O . ALA B 1 106 ? 4.727 -17.5 5.18 1 88.25 106 ALA B O 1
ATOM 2179 N N . ALA B 1 107 ? 5.867 -15.609 5.219 1 91.19 107 ALA B N 1
ATOM 2180 C CA . ALA B 1 107 ? 5.441 -15.297 6.582 1 91.19 107 ALA B CA 1
ATOM 2181 C C . ALA B 1 107 ? 3.924 -15.188 6.672 1 91.19 107 ALA B C 1
ATOM 2183 O O . ALA B 1 107 ? 3.32 -15.641 7.648 1 91.19 107 ALA B O 1
ATOM 2184 N N . TRP B 1 108 ? 3.369 -14.562 5.73 1 91.69 108 TRP B N 1
ATOM 2185 C CA . TRP B 1 108 ? 1.916 -14.438 5.699 1 91.69 108 TRP B CA 1
ATOM 2186 C C . TRP B 1 108 ? 1.253 -15.805 5.59 1 91.69 108 TRP B C 1
ATOM 2188 O O . TRP B 1 108 ? 0.315 -16.109 6.328 1 91.69 108 TRP B O 1
ATOM 2198 N N . ALA B 1 109 ? 1.719 -16.594 4.68 1 88.31 109 ALA B N 1
ATOM 2199 C CA . ALA B 1 109 ? 1.158 -17.922 4.473 1 88.31 109 ALA B CA 1
ATOM 2200 C C . ALA B 1 109 ? 1.259 -18.766 5.742 1 88.31 109 ALA B C 1
ATOM 2202 O O . ALA B 1 109 ? 0.41 -19.625 5.996 1 88.31 109 ALA B O 1
ATOM 2203 N N . GLN B 1 110 ? 2.23 -18.469 6.52 1 86.44 110 GLN B N 1
ATOM 2204 C CA . GLN B 1 110 ? 2.482 -19.219 7.738 1 86.44 110 GLN B CA 1
ATOM 2205 C C . GLN B 1 110 ? 1.775 -18.594 8.938 1 86.44 110 GLN B C 1
ATOM 2207 O O . GLN B 1 110 ? 1.906 -19.078 10.062 1 86.44 110 GLN B O 1
ATOM 2212 N N . GLY B 1 111 ? 1.162 -17.5 8.805 1 89.12 111 GLY B N 1
ATOM 2213 C CA . GLY B 1 111 ? 0.412 -16.844 9.867 1 89.12 111 GLY B CA 1
ATOM 2214 C C . GLY B 1 111 ? 1.267 -15.938 10.734 1 89.12 111 GLY B C 1
ATOM 2215 O O . GLY B 1 111 ? 0.832 -15.5 11.797 1 89.12 111 GLY B O 1
ATOM 2216 N N . ARG B 1 112 ? 2.469 -15.609 10.336 1 91.12 112 ARG B N 1
ATOM 2217 C CA . ARG B 1 112 ? 3.396 -14.797 11.117 1 91.12 112 ARG B CA 1
ATOM 2218 C C . ARG B 1 112 ? 3.344 -13.336 10.695 1 91.12 112 ARG B C 1
ATOM 2220 O O . ARG B 1 112 ? 4.078 -12.5 11.234 1 91.12 112 ARG B O 1
ATOM 2227 N N . TYR B 1 113 ? 2.611 -13.047 9.75 1 91.88 113 TYR B N 1
ATOM 2228 C CA . TYR B 1 113 ? 2.49 -11.711 9.18 1 91.88 113 TYR B CA 1
ATOM 2229 C C . TYR B 1 113 ? 1.074 -11.461 8.68 1 91.88 113 TYR B C 1
ATOM 2231 O O . TYR B 1 113 ? 0.508 -12.281 7.953 1 91.88 113 TYR B O 1
ATOM 2239 N N . LYS B 1 114 ? 0.448 -10.375 8.984 1 92.5 114 LYS B N 1
ATOM 2240 C CA . LYS B 1 114 ? -0.96 -10.148 8.664 1 92.5 114 LYS B CA 1
ATOM 2241 C C . LYS B 1 114 ? -1.113 -9.25 7.445 1 92.5 114 LYS B C 1
ATOM 2243 O O . LYS B 1 114 ? -2.111 -9.328 6.727 1 92.5 114 LYS B O 1
ATOM 2248 N N . GLY B 1 115 ? -0.067 -8.422 7.16 1 95.12 115 GLY B N 1
ATOM 2249 C CA . GLY B 1 115 ? -0.23 -7.445 6.098 1 95.12 115 GLY B CA 1
ATOM 2250 C C . GLY B 1 115 ? -1.332 -6.441 6.375 1 95.12 115 GLY B C 1
ATOM 2251 O O . GLY B 1 115 ? -1.618 -6.129 7.531 1 95.12 115 GLY B O 1
ATOM 2252 N N . MET B 1 116 ? -1.882 -5.82 5.32 1 96.56 116 MET B N 1
ATOM 2253 C CA . MET B 1 116 ? -2.971 -4.859 5.449 1 96.56 116 MET B CA 1
ATOM 2254 C C . MET B 1 116 ? -4.289 -5.461 4.977 1 96.56 116 MET B C 1
ATOM 2256 O O . MET B 1 116 ? -4.352 -6.074 3.912 1 96.56 116 MET B O 1
ATOM 2260 N N . ALA B 1 117 ? -5.309 -5.305 5.762 1 96.31 117 ALA B N 1
ATOM 2261 C CA . ALA B 1 117 ? -6.652 -5.684 5.336 1 96.31 117 ALA B CA 1
ATOM 2262 C C . ALA B 1 117 ? -7.188 -4.723 4.277 1 96.31 117 ALA B C 1
ATOM 2264 O O . ALA B 1 117 ? -6.598 -3.664 4.039 1 96.31 117 ALA B O 1
ATOM 2265 N N . GLY B 1 118 ? -8.234 -5.137 3.57 1 96.12 118 GLY B N 1
ATOM 2266 C CA . GLY B 1 118 ? -8.875 -4.293 2.574 1 96.12 118 GLY B CA 1
ATOM 2267 C C . GLY B 1 118 ? -10.391 -4.359 2.617 1 96.12 118 GLY B C 1
ATOM 2268 O O . GLY B 1 118 ? -10.961 -5.43 2.834 1 96.12 118 GLY B O 1
ATOM 2269 N N . ARG B 1 119 ? -10.969 -3.213 2.439 1 95.69 119 ARG B N 1
ATOM 2270 C CA . ARG B 1 119 ? -12.422 -3.15 2.412 1 95.69 119 ARG B CA 1
ATOM 2271 C C . ARG B 1 119 ? -12.906 -1.977 1.566 1 95.69 119 ARG B C 1
ATOM 2273 O O . ARG B 1 119 ? -12.32 -0.892 1.61 1 95.69 119 ARG B O 1
ATOM 2280 N N . VAL B 1 120 ? -13.938 -2.246 0.835 1 95.19 120 VAL B N 1
ATOM 2281 C CA . VAL B 1 120 ? -14.594 -1.167 0.103 1 95.19 120 VAL B CA 1
ATOM 2282 C C . VAL B 1 120 ? -15.633 -0.491 0.998 1 95.19 120 VAL B C 1
ATOM 2284 O O . VAL B 1 120 ? -16.484 -1.16 1.596 1 95.19 120 VAL B O 1
ATOM 2287 N N . PHE B 1 121 ? -15.516 0.78 1.14 1 94 121 PHE B N 1
ATOM 2288 C CA . PHE B 1 121 ? -16.453 1.573 1.923 1 94 121 PHE B CA 1
ATOM 2289 C C . PHE B 1 121 ? -17.391 2.357 1.012 1 94 121 PHE B C 1
ATOM 2291 O O . PHE B 1 121 ? -16.969 2.881 -0.021 1 94 121 PHE B O 1
ATOM 2298 N N . ASP B 1 122 ? -18.594 2.418 1.46 1 89.88 122 ASP B N 1
ATOM 2299 C CA . ASP B 1 122 ? -19.531 3.289 0.769 1 89.88 122 ASP B CA 1
ATOM 2300 C C . ASP B 1 122 ? -19.203 4.758 1.002 1 89.88 122 ASP B C 1
ATOM 2302 O O . ASP B 1 122 ? -18.609 5.109 2.021 1 89.88 122 ASP B O 1
ATOM 2306 N N . GLY B 1 123 ? -19.5 5.492 0.001 1 83.75 123 GLY B N 1
ATOM 2307 C CA . GLY B 1 123 ? -19.359 6.93 0.176 1 83.75 123 GLY B CA 1
ATOM 2308 C C . GLY B 1 123 ? -20.422 7.523 1.079 1 83.75 123 GLY B C 1
ATOM 2309 O O . GLY B 1 123 ? -21.094 6.801 1.819 1 83.75 123 GLY B O 1
ATOM 2310 N N . SER B 1 124 ? -20.359 8.797 1.251 1 78.44 124 SER B N 1
ATOM 2311 C CA . SER B 1 124 ? -21.375 9.555 1.979 1 78.44 124 SER B CA 1
ATOM 2312 C C . SER B 1 124 ? -22.266 10.336 1.025 1 78.44 124 SER B C 1
ATOM 2314 O O . SER B 1 124 ? -22.078 10.297 -0.191 1 78.44 124 SER B O 1
ATOM 2316 N N . ALA B 1 125 ? -23.312 10.945 1.662 1 76.44 125 ALA B N 1
ATOM 2317 C CA . ALA B 1 125 ? -24.219 11.766 0.87 1 76.44 125 ALA B CA 1
ATOM 2318 C C . ALA B 1 125 ? -23.453 12.883 0.153 1 76.44 125 ALA B C 1
ATOM 2320 O O . ALA B 1 125 ? -23.75 13.203 -1.001 1 76.44 125 ALA B O 1
ATOM 2321 N N . SER B 1 126 ? -22.484 13.461 0.735 1 74.25 126 SER B N 1
ATOM 2322 C CA . SER B 1 126 ? -21.719 14.57 0.179 1 74.25 126 SER B CA 1
ATOM 2323 C C . SER B 1 126 ? -20.609 14.062 -0.743 1 74.25 126 SER B C 1
ATOM 2325 O O . SER B 1 126 ? -20.109 14.812 -1.585 1 74.25 126 SER B O 1
ATOM 2327 N N . ARG B 1 127 ? -20.219 12.781 -0.648 1 76.12 127 ARG B N 1
ATOM 2328 C CA . ARG B 1 127 ? -19.203 12.109 -1.462 1 76.12 127 ARG B CA 1
ATOM 2329 C C . ARG B 1 127 ? -19.641 10.695 -1.815 1 76.12 127 ARG B C 1
ATOM 2331 O O . ARG B 1 127 ? -19.188 9.727 -1.206 1 76.12 127 ARG B O 1
ATOM 2338 N N . PRO B 1 128 ? -20.406 10.531 -2.83 1 79.62 128 PRO B N 1
ATOM 2339 C CA . PRO B 1 128 ? -21.078 9.25 -3.072 1 79.62 128 PRO B CA 1
ATOM 2340 C C . PRO B 1 128 ? -20.125 8.188 -3.623 1 79.62 128 PRO B C 1
ATOM 2342 O O . PRO B 1 128 ? -20.484 7.004 -3.674 1 79.62 128 PRO B O 1
ATOM 2345 N N . ARG B 1 129 ? -18.969 8.477 -3.854 1 83 129 ARG B N 1
ATOM 2346 C CA . ARG B 1 129 ? -18.047 7.512 -4.438 1 83 129 ARG B CA 1
ATOM 2347 C C . ARG B 1 129 ? -17.609 6.48 -3.404 1 83 129 ARG B C 1
ATOM 2349 O O . ARG B 1 129 ? -17.469 6.797 -2.221 1 83 129 ARG B O 1
ATOM 2356 N N . LYS B 1 130 ? -17.438 5.168 -3.885 1 88.75 130 LYS B N 1
ATOM 2357 C CA . LYS B 1 130 ? -16.875 4.117 -3.037 1 88.75 130 LYS B CA 1
ATOM 2358 C C . LYS B 1 130 ? -15.352 4.203 -2.99 1 88.75 130 LYS B C 1
ATOM 2360 O O . LYS B 1 130 ? -14.719 4.562 -3.982 1 88.75 130 LYS B O 1
ATOM 2365 N N . ASP B 1 131 ? -14.859 3.908 -1.843 1 91.81 131 ASP B N 1
ATOM 2366 C CA . ASP B 1 131 ? -13.414 3.889 -1.656 1 91.81 131 ASP B CA 1
ATOM 2367 C C . ASP B 1 131 ? -12.938 2.52 -1.173 1 91.81 131 ASP B C 1
ATOM 2369 O O . ASP B 1 131 ? -13.508 1.956 -0.234 1 91.81 131 ASP B O 1
ATOM 2373 N N . LEU B 1 132 ? -11.969 1.97 -1.867 1 95.5 132 LEU B N 1
ATOM 2374 C CA . LEU B 1 132 ? -11.219 0.873 -1.266 1 95.5 132 LEU B CA 1
ATOM 2375 C C . LEU B 1 132 ? -10.172 1.401 -0.296 1 95.5 132 LEU B C 1
ATOM 2377 O O . LEU B 1 132 ? -9.367 2.268 -0.653 1 95.5 132 LEU B O 1
ATOM 2381 N N . LEU B 1 133 ? -10.258 0.946 0.916 1 96.5 133 LEU B N 1
ATOM 2382 C CA . LEU B 1 133 ? -9.227 1.282 1.893 1 96.5 133 LEU B CA 1
ATOM 2383 C C . LEU B 1 133 ? -8.43 0.046 2.287 1 96.5 133 LEU B C 1
ATOM 2385 O O . LEU B 1 133 ? -9 -1.018 2.535 1 96.5 133 LEU B O 1
ATOM 2389 N N . LEU B 1 134 ? -7.102 0.161 2.271 1 97.38 134 LEU B N 1
ATOM 2390 C CA . LEU B 1 134 ? -6.176 -0.851 2.768 1 97.38 134 LEU B CA 1
ATOM 2391 C C . LEU B 1 134 ? -5.434 -0.349 4 1 97.38 134 LEU B C 1
ATOM 2393 O O . LEU B 1 134 ? -4.871 0.749 3.988 1 97.38 134 LEU B O 1
ATOM 2397 N N . TRP B 1 135 ? -5.426 -1.154 5.102 1 94.88 135 TRP B N 1
ATOM 2398 C CA . TRP B 1 135 ? -4.812 -0.716 6.348 1 94.88 135 TRP B CA 1
ATOM 2399 C C . TRP B 1 135 ? -4.379 -1.912 7.191 1 94.88 135 TRP B C 1
ATOM 2401 O O . TRP B 1 135 ? -4.789 -3.045 6.93 1 94.88 135 TRP B O 1
ATOM 2411 N N . GLY B 1 136 ? -3.451 -1.619 8.141 1 92.75 136 GLY B N 1
ATOM 2412 C CA . GLY B 1 136 ? -2.996 -2.674 9.031 1 92.75 136 GLY B CA 1
ATOM 2413 C C . GLY B 1 136 ? -3.768 -2.725 10.336 1 92.75 136 GLY B C 1
ATOM 2414 O O . GLY B 1 136 ? -4.578 -1.84 10.617 1 92.75 136 GLY B O 1
ATOM 2415 N N . GLU B 1 137 ? -3.551 -3.779 11.094 1 87.19 137 GLU B N 1
ATOM 2416 C CA . GLU B 1 137 ? -4.199 -3.971 12.391 1 87.19 137 GLU B CA 1
ATOM 2417 C C . GLU B 1 137 ? -3.467 -3.211 13.492 1 87.19 137 GLU B C 1
ATOM 2419 O O . GLU B 1 137 ? -2.238 -3.115 13.477 1 87.19 137 GLU B O 1
ATOM 2424 N N . VAL B 1 138 ? -4.273 -2.637 14.312 1 84.62 138 VAL B N 1
ATOM 2425 C CA . VAL B 1 138 ? -3.732 -1.927 15.469 1 84.62 138 VAL B CA 1
ATOM 2426 C C . VAL B 1 138 ? -3.504 -2.908 16.609 1 84.62 138 VAL B C 1
ATOM 2428 O O . VAL B 1 138 ? -4.293 -3.832 16.812 1 84.62 138 VAL B O 1
ATOM 2431 N N . ASP B 1 139 ? -2.355 -2.814 17.281 1 70.81 139 ASP B N 1
ATOM 2432 C CA . ASP B 1 139 ? -2.068 -3.609 18.469 1 70.81 139 ASP B CA 1
ATOM 2433 C C . ASP B 1 139 ? -2.775 -3.037 19.703 1 70.81 139 ASP B C 1
ATOM 2435 O O . ASP B 1 139 ? -2.229 -2.172 20.391 1 70.81 139 ASP B O 1
ATOM 2439 N N . ASP B 1 140 ? -4.023 -3.037 19.828 1 62.25 140 ASP B N 1
ATOM 2440 C CA . ASP B 1 140 ? -4.695 -2.473 21 1 62.25 140 ASP B CA 1
ATOM 2441 C C . ASP B 1 140 ? -4.5 -3.361 22.219 1 62.25 140 ASP B C 1
ATOM 2443 O O . ASP B 1 140 ? -5.121 -3.133 23.266 1 62.25 140 ASP B O 1
ATOM 2447 N N . GLY B 1 141 ? -3.451 -4.125 22.266 1 56.81 141 GLY B N 1
ATOM 2448 C CA . GLY B 1 141 ? -3.305 -4.945 23.453 1 56.81 141 GLY B CA 1
ATOM 2449 C C . GLY B 1 141 ? -4.535 -5.781 23.766 1 56.81 141 GLY B C 1
ATOM 2450 O O . GLY B 1 141 ? -5.535 -5.699 23.047 1 56.81 141 GLY B O 1
ATOM 2451 N N . PRO B 1 142 ? -4.391 -6.84 24.719 1 43.5 142 PRO B N 1
ATOM 2452 C CA . PRO B 1 142 ? -5.512 -7.73 25.016 1 43.5 142 PRO B CA 1
ATOM 2453 C C . PRO B 1 142 ? -6.809 -6.977 25.281 1 43.5 142 PRO B C 1
ATOM 2455 O O . PRO B 1 142 ? -7.898 -7.492 25.016 1 43.5 142 PRO B O 1
ATOM 2458 N N . ALA B 1 143 ? -6.902 -5.957 25.938 1 36.25 143 ALA B N 1
ATOM 2459 C CA . ALA B 1 143 ? -8.156 -5.355 26.406 1 36.25 143 ALA B CA 1
ATOM 2460 C C . ALA B 1 143 ? -8.914 -4.719 25.234 1 36.25 143 ALA B C 1
ATOM 2462 O O . ALA B 1 143 ? -10.148 -4.762 25.203 1 36.25 143 ALA B O 1
ATOM 2463 N N . ALA B 1 144 ? -8.406 -4.129 24.359 1 37.44 144 ALA B N 1
ATOM 2464 C CA . ALA B 1 144 ? -9.125 -3.354 23.344 1 37.44 144 ALA B CA 1
ATOM 2465 C C . ALA B 1 144 ? -9.703 -4.262 22.266 1 37.44 144 ALA B C 1
ATOM 2467 O O . ALA B 1 144 ? -10.633 -3.873 21.547 1 37.44 144 ALA B O 1
ATOM 2468 N N . ALA B 1 145 ? -9.219 -5.418 22 1 35.28 145 ALA B N 1
ATOM 2469 C CA . ALA B 1 145 ? -9.805 -6.348 21.031 1 35.28 145 ALA B CA 1
ATOM 2470 C C . ALA B 1 145 ? -11.273 -6.609 21.359 1 35.28 145 ALA B C 1
ATOM 2472 O O . ALA B 1 145 ? -12.047 -7.004 20.469 1 35.28 145 ALA B O 1
ATOM 2473 N N . ALA B 1 146 ? -11.617 -6.641 22.609 1 33.34 146 ALA B N 1
ATOM 2474 C CA . ALA B 1 146 ? -12.984 -6.957 23.031 1 33.34 146 ALA B CA 1
ATOM 2475 C C . ALA B 1 146 ? -13.961 -5.875 22.562 1 33.34 146 ALA B C 1
ATOM 2477 O O . ALA B 1 146 ? -15.109 -6.172 22.234 1 33.34 146 ALA B O 1
ATOM 2478 N N . ALA B 1 147 ? -13.523 -4.652 22.516 1 33.5 147 ALA B N 1
ATOM 2479 C CA . ALA B 1 147 ? -14.5 -3.598 22.234 1 33.5 147 ALA B CA 1
ATOM 2480 C C . ALA B 1 147 ? -14.891 -3.578 20.766 1 33.5 147 ALA B C 1
ATOM 2482 O O . ALA B 1 147 ? -16.031 -3.273 20.422 1 33.5 147 ALA B O 1
ATOM 2483 N N . ALA B 1 148 ? -13.906 -3.889 19.875 1 35.5 148 ALA B N 1
ATOM 2484 C CA . ALA B 1 148 ? -14.273 -3.742 18.469 1 35.5 148 ALA B CA 1
ATOM 2485 C C . ALA B 1 148 ? -15.258 -4.828 18.047 1 35.5 148 ALA B C 1
ATOM 2487 O O . ALA B 1 148 ? -15.961 -4.684 17.031 1 35.5 148 ALA B O 1
ATOM 2488 N N . SER B 1 149 ? -15.156 -5.977 18.594 1 30.8 149 SER B N 1
ATOM 2489 C CA . SER B 1 149 ? -16.156 -7.004 18.297 1 30.8 149 SER B CA 1
ATOM 2490 C C . SER B 1 149 ? -17.531 -6.586 18.766 1 30.8 149 SER B C 1
ATOM 2492 O O . SER B 1 149 ? -18.547 -7.188 18.391 1 30.8 149 SER B O 1
ATOM 2494 N N . LEU B 1 150 ? -17.484 -5.789 19.922 1 31.78 150 LEU B N 1
ATOM 2495 C CA . LEU B 1 150 ? -18.766 -5.566 20.594 1 31.78 150 LEU B CA 1
ATOM 2496 C C . LEU B 1 150 ? -19.609 -4.555 19.828 1 31.78 150 LEU B C 1
ATOM 2498 O O . LEU B 1 150 ? -20.75 -4.293 20.203 1 31.78 150 LEU B O 1
ATOM 2502 N N . ASN B 1 151 ? -19 -3.725 19.078 1 32.81 151 ASN B N 1
ATOM 2503 C CA . ASN B 1 151 ? -19.953 -2.67 18.719 1 32.81 151 ASN B CA 1
ATOM 2504 C C . ASN B 1 151 ? -21.078 -3.207 17.844 1 32.81 151 ASN B C 1
ATOM 2506 O O . ASN B 1 151 ? -21.766 -2.441 17.156 1 32.81 151 ASN B O 1
ATOM 2510 N N . GLY B 1 152 ? -21.172 -4.59 17.797 1 27.81 152 GLY B N 1
ATOM 2511 C CA . GLY B 1 152 ? -22.5 -4.816 17.266 1 27.81 152 GLY B CA 1
ATOM 2512 C C . GLY B 1 152 ? -23.594 -4.262 18.172 1 27.81 152 GLY B C 1
ATOM 2513 O O . GLY B 1 152 ? -24.594 -3.709 17.688 1 27.81 152 GLY B O 1
ATOM 2514 N N . ASP B 1 153 ? -23.734 -4.938 19.391 1 26.8 153 ASP B N 1
ATOM 2515 C CA . ASP B 1 153 ? -25.062 -4.781 19.984 1 26.8 153 ASP B CA 1
ATOM 2516 C C . ASP B 1 153 ? -25.203 -3.432 20.688 1 26.8 153 ASP B C 1
ATOM 2518 O O . ASP B 1 153 ? -24.297 -2.602 20.625 1 26.8 153 ASP B O 1
ATOM 2522 N N . GLY B 1 154 ? -25.609 -3.418 22.156 1 24.61 154 GLY B N 1
ATOM 2523 C CA . GLY B 1 154 ? -26.453 -2.605 23.016 1 24.61 154 GLY B CA 1
ATOM 2524 C C . GLY B 1 154 ? -25.797 -1.319 23.469 1 24.61 154 GLY B C 1
ATOM 2525 O O . GLY B 1 154 ? -24.594 -1.136 23.266 1 24.61 154 GLY B O 1
ATOM 2526 N N . ASN B 1 155 ? -26.438 -0.429 24.469 1 26.05 155 ASN B N 1
ATOM 2527 C CA . ASN B 1 155 ? -26.719 0.839 25.141 1 26.05 155 ASN B CA 1
ATOM 2528 C C . ASN B 1 155 ? -25.609 1.219 26.109 1 26.05 155 ASN B C 1
ATOM 2530 O O . ASN B 1 155 ? -25.75 2.178 26.875 1 26.05 155 ASN B O 1
ATOM 2534 N N . GLY B 1 156 ? -24.672 0.3 26.609 1 23.31 156 GLY B N 1
ATOM 2535 C CA . GLY B 1 156 ? -24.328 0.756 27.938 1 23.31 156 GLY B CA 1
ATOM 2536 C C . GLY B 1 156 ? -23.422 1.967 27.938 1 23.31 156 GLY B C 1
ATOM 2537 O O . GLY B 1 156 ? -22.688 2.201 26.969 1 23.31 156 GLY B O 1
ATOM 2538 N N . ALA B 1 157 ? -23.547 2.869 29.031 1 22.19 157 ALA B N 1
ATOM 2539 C CA . ALA B 1 157 ? -23.062 4.176 29.469 1 22.19 157 ALA B CA 1
ATOM 2540 C C . ALA B 1 157 ? -21.562 4.141 29.734 1 22.19 157 ALA B C 1
ATOM 2542 O O . ALA B 1 157 ? -21.094 3.426 30.625 1 22.19 157 ALA B O 1
ATOM 2543 N N . ALA B 1 158 ? -20.688 4.125 28.734 1 22.33 158 ALA B N 1
ATOM 2544 C CA . ALA B 1 158 ? -19.25 4.102 29 1 22.33 158 ALA B CA 1
ATOM 2545 C C . ALA B 1 158 ? -18.828 5.262 29.906 1 22.33 158 ALA B C 1
ATOM 2547 O O . ALA B 1 158 ? -19.156 6.418 29.625 1 22.33 158 ALA B O 1
ATOM 2548 N N . SER B 1 159 ? -18.594 4.973 31.141 1 20.61 159 SER B N 1
ATOM 2549 C CA . SER B 1 159 ? -18 5.871 32.125 1 20.61 159 SER B CA 1
ATOM 2550 C C . SER B 1 159 ? -16.609 6.344 31.672 1 20.61 159 SER B C 1
ATOM 2552 O O . SER B 1 159 ? -15.828 5.562 31.141 1 20.61 159 SER B O 1
ATOM 2554 N N . SER B 1 160 ? -16.359 7.609 31.453 1 20.38 160 SER B N 1
ATOM 2555 C CA . SER B 1 160 ? -15.312 8.5 30.984 1 20.38 160 SER B CA 1
ATOM 2556 C C . SER B 1 160 ? -14.094 8.453 31.906 1 20.38 160 SER B C 1
ATOM 2558 O O . SER B 1 160 ? -13.953 9.289 32.812 1 20.38 160 SER B O 1
ATOM 2560 N N . ALA B 1 161 ? -13.492 7.309 32.344 1 21.55 161 ALA B N 1
ATOM 2561 C CA . ALA B 1 161 ? -12.359 7.547 33.25 1 21.55 161 ALA B CA 1
ATOM 2562 C C . ALA B 1 161 ? -11.266 8.336 32.531 1 21.55 161 ALA B C 1
ATOM 2564 O O . ALA B 1 161 ? -10.938 8.062 31.391 1 21.55 161 ALA B O 1
ATOM 2565 N N . ALA B 1 162 ? -10.828 9.508 33.062 1 21.08 162 ALA B N 1
ATOM 2566 C CA . ALA B 1 162 ? -9.828 10.547 32.812 1 21.08 162 ALA B CA 1
ATOM 2567 C C . ALA B 1 162 ? -8.422 9.977 32.875 1 21.08 162 ALA B C 1
ATOM 2569 O O . ALA B 1 162 ? -7.953 9.547 33.938 1 21.08 162 ALA B O 1
ATOM 2570 N N . ALA B 1 163 ? -7.961 9.109 32 1 24.7 163 ALA B N 1
ATOM 2571 C CA . ALA B 1 163 ? -6.586 8.625 32.094 1 24.7 163 ALA B CA 1
ATOM 2572 C C . ALA B 1 163 ? -5.594 9.789 32.094 1 24.7 163 ALA B C 1
ATOM 2574 O O . ALA B 1 163 ? -5.824 10.805 31.422 1 24.7 163 ALA B O 1
ATOM 2575 N N . GLY B 1 164 ? -4.719 9.789 33 1 21.64 164 GLY B N 1
ATOM 2576 C CA . GLY B 1 164 ? -3.578 10.633 33.312 1 21.64 164 GLY B CA 1
ATOM 2577 C C . GLY B 1 164 ? -2.617 10.805 32.156 1 21.64 164 GLY B C 1
ATOM 2578 O O . GLY B 1 164 ? -2.377 9.867 31.406 1 21.64 164 GLY B O 1
ATOM 2579 N N . ALA B 1 165 ? -2.311 12.078 31.641 1 26.25 165 ALA B N 1
ATOM 2580 C CA . ALA B 1 165 ? -1.56 12.742 30.578 1 26.25 165 ALA B CA 1
ATOM 2581 C C . ALA B 1 165 ? -0.072 12.414 30.672 1 26.25 165 ALA B C 1
ATOM 2583 O O . ALA B 1 165 ? 0.649 12.984 31.484 1 26.25 165 ALA B O 1
ATOM 2584 N N . GLY B 1 166 ? 0.332 11.141 30.797 1 25.89 166 GLY B N 1
ATOM 2585 C CA . GLY B 1 166 ? 1.781 11.023 30.781 1 25.89 166 GLY B CA 1
ATOM 2586 C C . GLY B 1 166 ? 2.422 11.75 29.609 1 25.89 166 GLY B C 1
ATOM 2587 O O . GLY B 1 166 ? 1.771 12 28.594 1 25.89 166 GLY B O 1
ATOM 2588 N N . SER B 1 167 ? 3.551 12.508 29.781 1 29.11 167 SER B N 1
ATOM 2589 C CA . SER B 1 167 ? 4.422 13.32 28.953 1 29.11 167 SER B CA 1
ATOM 2590 C C . SER B 1 167 ? 4.82 12.578 27.672 1 29.11 167 SER B C 1
ATOM 2592 O O . SER B 1 167 ? 5.867 11.93 27.625 1 29.11 167 SER B O 1
ATOM 2594 N N . GLY B 1 168 ? 4.129 11.648 27.219 1 31.59 168 GLY B N 1
ATOM 2595 C CA . GLY B 1 168 ? 4.555 10.953 26.016 1 31.59 168 GLY B CA 1
ATOM 2596 C C . GLY B 1 168 ? 4.84 11.883 24.844 1 31.59 168 GLY B C 1
ATOM 2597 O O . GLY B 1 168 ? 4.262 12.969 24.766 1 31.59 168 GLY B O 1
ATOM 2598 N N . ASP B 1 169 ? 6.074 11.883 24.281 1 37.03 169 ASP B N 1
ATOM 25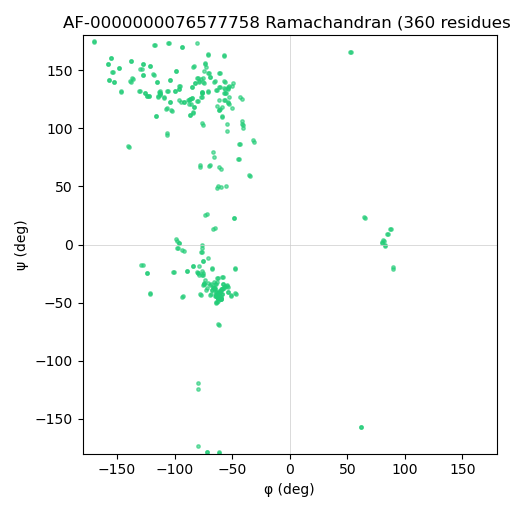99 C CA . ASP B 1 169 ? 6.492 12.602 23.078 1 37.03 169 ASP B CA 1
ATOM 2600 C C . ASP B 1 169 ? 5.336 12.75 22.094 1 37.03 169 ASP B C 1
ATOM 2602 O O . ASP B 1 169 ? 4.75 11.75 21.672 1 37.03 169 ASP B O 1
ATOM 2606 N N . ALA B 1 170 ? 4.602 13.758 22.234 1 38.5 170 ALA B N 1
ATOM 2607 C CA . ALA B 1 170 ? 3.383 14.195 21.562 1 38.5 170 ALA B CA 1
ATOM 2608 C C . ALA B 1 170 ? 3.498 14.008 20.047 1 38.5 170 ALA B C 1
ATOM 2610 O O . ALA B 1 170 ? 4.41 14.547 19.422 1 38.5 170 ALA B O 1
ATOM 2611 N N . ALA B 1 171 ? 3.18 12.891 19.641 1 45.28 171 ALA B N 1
ATOM 2612 C CA . ALA B 1 171 ? 2.951 12.758 18.203 1 45.28 171 ALA B CA 1
ATOM 2613 C C . ALA B 1 171 ? 2.205 13.969 17.641 1 45.28 171 ALA B C 1
ATOM 2615 O O . ALA B 1 171 ? 1.245 14.445 18.25 1 45.28 171 ALA B O 1
ATOM 2616 N N . ALA B 1 172 ? 2.971 14.906 17 1 49.91 172 ALA B N 1
ATOM 2617 C CA . ALA B 1 172 ? 2.361 16.078 16.406 1 49.91 172 ALA B CA 1
ATOM 2618 C C . ALA B 1 172 ? 2.068 15.852 14.922 1 49.91 172 ALA B C 1
ATOM 2620 O O . ALA B 1 172 ? 2.746 15.055 14.266 1 49.91 172 ALA B O 1
ATOM 2621 N N . VAL B 1 173 ? 0.81 16.016 14.625 1 49.59 173 VAL B N 1
ATOM 2622 C CA . VAL B 1 173 ? 0.418 16.062 13.219 1 49.59 173 VAL B CA 1
ATOM 2623 C C . VAL B 1 173 ? 0.57 17.469 12.68 1 49.59 173 VAL B C 1
ATOM 2625 O O . VAL B 1 173 ? 0.263 18.453 13.367 1 49.59 173 VAL B O 1
ATOM 2628 N N . VAL B 1 174 ? 1.392 17.594 11.656 1 48.34 174 VAL B N 1
ATOM 2629 C CA . VAL B 1 174 ? 1.327 18.859 10.922 1 48.34 174 VAL B CA 1
ATOM 2630 C C . VAL B 1 174 ? 0.081 18.875 10.039 1 48.34 174 VAL B C 1
ATOM 2632 O O . VAL B 1 174 ? -0.129 17.969 9.227 1 48.34 174 VAL B O 1
ATOM 2635 N N . SER B 1 175 ? -0.872 19.641 10.547 1 48.72 175 SER B N 1
ATOM 2636 C CA . SER B 1 175 ? -2.051 19.812 9.703 1 48.72 175 SER B CA 1
ATOM 2637 C C . SER B 1 175 ? -1.86 20.969 8.727 1 48.72 175 SER B C 1
ATOM 2639 O O . SER B 1 175 ? -1.381 22.047 9.109 1 48.72 175 SER B O 1
ATOM 2641 N N . ALA B 1 176 ? -1.752 20.641 7.477 1 43.47 176 ALA B N 1
ATOM 2642 C CA . ALA B 1 176 ? -1.728 21.672 6.434 1 43.47 176 ALA B CA 1
ATOM 2643 C C . ALA B 1 176 ? -3.047 21.703 5.668 1 43.47 176 ALA B C 1
ATOM 2645 O O . ALA B 1 176 ? -3.482 20.688 5.129 1 43.47 176 ALA B O 1
ATOM 2646 N N . ASN B 1 177 ? -3.967 22.547 6 1 40.41 177 ASN B N 1
ATOM 2647 C CA . ASN B 1 177 ? -5.23 22.703 5.289 1 40.41 177 ASN B CA 1
ATOM 2648 C C . ASN B 1 177 ? -5.027 23.328 3.914 1 40.41 177 ASN B C 1
ATOM 2650 O O . ASN B 1 177 ? -4.547 24.469 3.805 1 40.41 177 ASN B O 1
ATOM 2654 N N . GLY B 1 178 ? -4.434 22.641 3.105 1 34.75 178 GLY B N 1
ATOM 2655 C CA . GLY B 1 178 ? -4.453 23.203 1.766 1 34.75 178 GLY B CA 1
ATOM 2656 C C . GLY B 1 178 ? -5.82 23.125 1.111 1 34.75 178 GLY B C 1
ATOM 2657 O O . GLY B 1 178 ? -6.66 22.312 1.497 1 34.75 178 GLY B O 1
ATOM 2658 N N . ALA B 1 179 ? -6.258 24.312 0.534 1 27.14 179 ALA B N 1
ATOM 2659 C CA . ALA B 1 179 ? -7.43 24.375 -0.336 1 27.14 179 ALA B CA 1
ATOM 2660 C C . ALA B 1 179 ? -7.441 23.219 -1.333 1 27.14 179 ALA B C 1
ATOM 2662 O O . ALA B 1 179 ? -6.508 23.062 -2.125 1 27.14 179 ALA B O 1
ATOM 2663 N N . LEU B 1 180 ? -7.723 22.047 -0.901 1 26.5 180 LEU B N 1
ATOM 2664 C CA . LEU B 1 180 ? -8.141 21.156 -1.982 1 26.5 180 LEU B CA 1
ATOM 2665 C C . LEU B 1 180 ? -8.945 21.922 -3.029 1 26.5 180 LEU B C 1
ATOM 2667 O O . LEU B 1 180 ? -10.039 22.406 -2.746 1 26.5 180 LEU B O 1
ATOM 2671 N N . THR B 1 181 ? -8.375 22.922 -3.629 1 21.2 181 THR B N 1
ATOM 2672 C CA . THR B 1 181 ? -9.211 23.391 -4.73 1 21.2 181 THR B CA 1
ATOM 2673 C C . THR B 1 181 ? -9.805 22.203 -5.488 1 21.2 181 THR B C 1
ATOM 2675 O O . THR B 1 181 ? -9.086 21.281 -5.863 1 21.2 181 THR B O 1
ATOM 2678 N N . ALA B 1 182 ? -11.094 21.922 -5.262 1 20.78 182 ALA B N 1
ATOM 2679 C CA . ALA B 1 182 ? -11.977 21.25 -6.219 1 20.78 182 ALA B CA 1
ATOM 2680 C C . ALA B 1 182 ? -11.75 21.781 -7.633 1 20.78 182 ALA B C 1
ATOM 2682 O O . ALA B 1 182 ? -11.586 22.984 -7.832 1 20.78 182 ALA B O 1
#

Solvent-accessible surface area (backbone atoms only — not comparable to full-atom values): 20946 Å² total; per-residue (Å²): 79,66,76,75,76,70,54,89,69,51,51,68,58,56,31,53,31,48,41,38,27,60,44,30,50,46,64,42,37,70,53,20,44,43,31,39,34,42,35,52,69,40,84,93,48,34,65,44,78,47,79,40,68,42,65,39,70,33,87,90,57,52,90,78,51,73,70,36,46,26,78,91,52,22,85,50,56,49,81,36,52,41,70,61,61,66,63,33,71,74,54,71,72,45,37,63,57,54,48,52,49,46,50,48,51,42,33,34,54,70,68,36,29,72,41,17,40,70,50,77,30,65,37,34,95,93,46,70,56,53,34,37,37,32,34,52,74,66,60,58,57,84,72,47,60,59,56,70,70,46,70,69,73,87,84,80,81,77,76,80,78,80,74,81,82,70,88,59,83,70,36,60,37,60,37,25,54,45,71,73,74,125,78,66,76,75,75,68,54,88,66,50,52,67,61,56,31,54,31,48,38,38,27,58,44,31,50,47,64,41,37,69,53,19,46,47,34,39,34,39,35,54,69,41,84,92,48,35,64,43,79,46,78,41,67,42,66,41,71,33,89,88,57,51,92,77,51,74,69,36,47,26,77,90,50,22,86,50,57,48,82,36,52,41,69,60,60,66,64,34,70,73,53,72,72,46,37,62,56,54,48,54,50,47,50,48,52,43,32,34,51,69,68,36,28,73,41,18,40,71,48,76,30,65,38,33,94,93,45,68,57,54,34,37,36,33,34,52,74,65,60,57,56,85,73,47,60,59,54,72,71,44,69,71,68,87,84,78,82,79,78,80,78,80,76,79,83,68,87,58,84,69,38,60,38,60,36,24,54,46,70,71,74,126

pLDDT: mean 72.31, std 24.02, range [19.98, 97.38]

Radius of gyration: 22.31 Å; Cα contacts (8 Å, |Δi|>4): 643; chains: 2; bounding box: 58×62×57 Å

Sequence (364 aa):
MPTGLVHEGEDLIEAVEREVLEETGVRAKFSSLIAVRQAHGFLFGKSDMFFCCGLTLEEGSDISQQLKACEREIAAVQWMPVDQYTQQPYFQKLPAAYHTMMERCAAWAQGRYKGMAGRVFDGSASRPRKDLLLWGEVDDGPAAAAAASLNGDGNGAASSAAAGAGSGDAAAVVSANGALTAMPTGLVHEGEDLIEAVEREVLEETGVRAKFSSLIAVRQAHGFLFGKSDMFFCCGLTLEEGSDISQQLKACEREIAAVQWMPVDQYTQQPYFQKLPAAYHTMMERCAAWAQGRYKGMAGRVFDGSASRPRKDLLLWGEVDDGPAAAAAASLNGDGNGAASSAAAGAGSGDAAAVVSANGALTA

Nearest PDB structures (foldseek):
  4zbp-assembly1_B  TM=8.559E-01  e=1.591E-09  Arabidopsis thaliana
  3eeu-assembly1_B  TM=6.585E-01  e=8.902E-03  Bdellovibrio bacteriovorus
  3gwy-assembly1_A  TM=6.291E-01  e=1.190E-02  Bacteroides fragilis NCTC 9343
  2b0v-assembly1_A  TM=6.327E-01  e=3.187E-02  Nitrosomonas europaea
  4kyx-assembly1_B  TM=6.796E-01  e=6.391E-02  Rickettsia felis URRWXCal2

Secondary structure (DSSP, 8-state):
----PPPTT--HHHHHHHHHHHHH---EEEEEEEEEEEEEEEGGGEEEEEEEEEEEEPTT--TTS-----TTTEEEEEEEEHHHHHT-HHHHTS-HHHHHHHHHHHHHHTTS---BEEEEE---SS----EEEEEPPP--HHHHHHHHHHTTS------------------EEEEEEE----/----PPPTT--HHHHHHHHHHHHH---EEEEEEEEEEEE---GGG--EEEEEEEEEEPTT--TTS-----TTTEEEEEEEEHHHHHT-HHHHTS-HHHHHHHHHHHHHHTTS---BEEEEE---SS----EEEEEPPP--HHHHHHHHHHTTS------------------EEEEEEE----

Organism: Tetradesmus obliquus (NCBI:txid3088)